Protein 2VPT (pdb70)

Sequence (198 aa):
KTIIKIPVGDSCTEGGGGEGSYRTELYRRLLTQAGLSIDFVGSSQRRSGPSSSLPDKDHEGHSGWTIPQIASNINNWLNTHNPDVVFLWIGGNDLLLNGNLLNATGLSNLIDQIFTVKPNVTLFVADYYPWPEAIKQYNAVIPGIVQQKANAGKKVYFVKLSEIQFDRNTDISWDGLHLSEIGYKKIANIWYKYTIDILRRALAG

Secondary structure (DSSP, 8-state):
-EEE--EESHHHH------TTHHHHHHHHHHTT-EEE---SEE---TT-S--EEEE-TT--HHHHHHHHHHHHHHH--SEEEEE--HHHHHHH----HHHHHHHHHHHHHH-TT-EEEEE---S-SGGGHHHHTTHHHHHHHHHHTT--EEEE-GGGS---HHHHB-TTSSSB-HHHHHHHHHHHHHHHHHHHHHHH-

InterPro domains:
  IPR002105 Dockerin type I repeat [PF00404] (166-222)
  IPR002105 Dockerin type I repeat [PS00448] (168-187)
  IPR002105 Dockerin type I repeat [PS00448] (202-221)
  IPR013830 SGNH hydrolase-type esterase domain [PF13472] (21-127)
  IPR016134 Dockerin domain [PS51766] (162-224)
  IPR018247 EF-Hand 1, calcium-binding site [PS00018] (202-214)
  IPR036439 Dockerin domain superfamily [G3DSA:1.10.1330.10] (163-224)
  IPR036439 Dockerin domain superfamily [SSF63446] (163-223)
  IPR036514 SGNH hydrolase superfamily [G3DSA:3.40.50.1110] (5-153)
  IPR051532 Diverse Ester Hydrolysis Enzymes [PTHR30383] (10-143)

Foldseek 3Di:
DEFEEEAEACQQLDQAFQAHLNLQLVVVLVVVVHHYAYAADDATGDPSRPHRHYHYHHLDALVVCLVCVLVRCVVRVGQEYEYEHHPCCCVVVVDLPLVSVLVSVVSVCVSPVRHAYEYEQDACPPVVSVVSSVSPVVSQVVVVVVPGNYFYQYLNVQPDDQVQFGHPVSGHGHPVVSNSSSVSCCVGCVVVSVVVRD

B-factor: mean 18.39, std 9.68, range [2.0, 66.75]

Structure (mmCIF, N/CA/C/O backbone):
data_2VPT
#
_entry.id   2VPT
#
_cell.length_a   77.977
_cell.length_b   77.977
_cell.length_c   66.800
_cell.angle_alpha   90.00
_cell.angle_beta   90.00
_cell.angle_gamma   120.00
#
_symmetry.space_group_name_H-M   'P 31 2 1'
#
loop_
_entity.id
_entity.type
_entity.pdbx_description
1 polymer 'LIPOLYTIC ENZYME'
2 non-polymer 'CALCIUM ION'
3 water water
#
loop_
_atom_site.group_PDB
_atom_site.id
_atom_site.type_symbol
_atom_site.label_atom_id
_atom_site.label_alt_id
_atom_site.label_comp_id
_atom_site.label_asym_id
_atom_site.label_entity_id
_atom_site.label_seq_id
_atom_site.pdbx_PDB_ins_code
_atom_site.Cartn_x
_atom_site.Cartn_y
_atom_site.Cartn_z
_atom_site.occupancy
_atom_site.B_iso_or_equiv
_atom_site.auth_seq_id
_atom_site.auth_comp_id
_atom_site.auth_asym_id
_atom_site.auth_atom_id
_atom_site.pdbx_PDB_model_num
ATOM 1 N N . LYS A 1 4 ? 25.175 -53.855 -11.544 1.00 27.77 34 LYS A N 1
ATOM 2 C CA . LYS A 1 4 ? 26.185 -53.416 -10.547 1.00 27.17 34 LYS A CA 1
ATOM 3 C C . LYS A 1 4 ? 25.519 -52.467 -9.554 1.00 24.92 34 LYS A C 1
ATOM 4 O O . LYS A 1 4 ? 24.794 -51.555 -9.967 1.00 24.78 34 LYS A O 1
ATOM 10 N N . THR A 1 5 ? 25.749 -52.699 -8.261 1.00 22.51 35 THR A N 1
ATOM 11 C CA . THR A 1 5 ? 25.375 -51.716 -7.232 1.00 20.46 35 THR A CA 1
ATOM 12 C C . THR A 1 5 ? 26.264 -50.492 -7.383 1.00 18.83 35 THR A C 1
ATOM 13 O O . THR A 1 5 ? 27.485 -50.619 -7.463 1.00 20.28 35 THR A O 1
ATOM 17 N N . ILE A 1 6 ? 25.621 -49.325 -7.438 1.00 16.43 36 ILE A N 1
ATOM 18 C CA A ILE A 1 6 ? 26.295 -48.028 -7.559 0.50 15.66 36 ILE A CA 1
ATOM 19 C CA B ILE A 1 6 ? 26.338 -48.054 -7.543 0.50 15.73 36 ILE A CA 1
ATOM 20 C C . ILE A 1 6 ? 26.344 -47.357 -6.182 1.00 14.47 36 ILE A C 1
ATOM 21 O O . ILE A 1 6 ? 25.297 -47.120 -5.584 1.00 14.69 36 ILE A O 1
ATOM 30 N N . LYS A 1 7 ? 27.544 -47.067 -5.691 1.00 13.56 37 LYS A N 1
ATOM 31 C CA . LYS A 1 7 ? 27.722 -46.320 -4.439 1.00 13.26 37 LYS A CA 1
ATOM 32 C C . LYS A 1 7 ? 27.726 -44.832 -4.757 1.00 12.54 37 LYS A C 1
ATOM 33 O O . LYS A 1 7 ? 28.555 -44.354 -5.543 1.00 12.86 37 LYS A O 1
ATOM 39 N N . ILE A 1 8 ? 26.785 -44.110 -4.164 1.00 11.15 38 ILE A N 1
ATOM 40 C CA . ILE A 1 8 ? 26.613 -42.689 -4.381 1.00 11.17 38 ILE A CA 1
ATOM 41 C C . ILE A 1 8 ? 26.779 -41.972 -3.051 1.00 10.79 38 ILE A C 1
ATOM 42 O O . ILE A 1 8 ? 26.119 -42.325 -2.081 1.00 10.63 38 ILE A O 1
ATOM 55 N N . PRO A 1 10 ? 26.130 -38.568 -1.255 1.00 8.85 40 PRO A N 1
ATOM 56 C CA . PRO A 1 10 ? 25.577 -37.209 -1.239 1.00 8.78 40 PRO A CA 1
ATOM 57 C C . PRO A 1 10 ? 26.386 -36.314 -0.309 1.00 9.00 40 PRO A C 1
ATOM 58 O O . PRO A 1 10 ? 26.455 -36.582 0.882 1.00 10.06 40 PRO A O 1
ATOM 62 N N . VAL A 1 11 ? 27.001 -35.275 -0.861 1.00 8.77 41 VAL A N 1
ATOM 63 C CA . VAL A 1 11 ? 27.867 -34.366 -0.110 1.00 8.64 41 VAL A CA 1
ATOM 64 C C . VAL A 1 11 ? 27.234 -32.977 -0.159 1.00 8.44 41 VAL A C 1
ATOM 65 O O . VAL A 1 11 ? 26.940 -32.461 -1.232 1.00 9.08 41 VAL A O 1
ATOM 69 N N . GLY A 1 12 ? 27.021 -32.349 0.991 1.00 8.19 42 GLY A N 1
ATOM 70 C CA . GLY A 1 12 ? 26.473 -31.016 0.970 1.00 8.25 42 GLY A CA 1
ATOM 71 C C . GLY A 1 12 ? 26.279 -30.428 2.338 1.00 8.10 42 GLY A C 1
ATOM 72 O O . GLY A 1 12 ? 26.948 -30.824 3.317 1.00 8.32 42 GLY A O 1
ATOM 73 N N . ASP A 1 13 ? 25.350 -29.475 2.386 1.00 8.27 43 ASP A N 1
ATOM 74 C CA . ASP A 1 13 ? 25.057 -28.684 3.573 1.00 8.86 43 ASP A CA 1
ATOM 75 C C . ASP A 1 13 ? 23.689 -29.071 4.138 1.00 8.85 43 ASP A C 1
ATOM 76 O O . ASP A 1 13 ? 23.303 -30.238 4.041 1.00 9.38 43 ASP A O 1
ATOM 81 N N . SER A 1 14 ? 22.947 -28.149 4.732 1.00 10.33 44 SER A N 1
ATOM 82 C CA . SER A 1 14 ? 21.671 -28.531 5.323 1.00 10.76 44 SER A CA 1
ATOM 83 C C . SER A 1 14 ? 20.659 -28.986 4.284 1.00 10.20 44 SER A C 1
ATOM 84 O O . SER A 1 14 ? 19.685 -29.636 4.645 1.00 9.85 44 SER A O 1
ATOM 87 N N . CYS A 1 15 ? 20.863 -28.624 3.016 1.00 9.67 45 CYS A N 1
ATOM 88 C CA . CYS A 1 15 ? 19.964 -29.066 1.958 1.00 10.59 45 CYS A CA 1
ATOM 89 C C . CYS A 1 15 ? 20.145 -30.532 1.615 1.00 9.74 45 CYS A C 1
ATOM 90 O O . CYS A 1 15 ? 19.246 -31.138 1.035 1.00 11.28 45 CYS A O 1
ATOM 93 N N . THR A 1 16 ? 21.307 -31.093 1.941 1.00 8.62 46 THR A N 1
ATOM 94 C CA . THR A 1 16 ? 21.584 -32.525 1.787 1.00 8.44 46 THR A CA 1
ATOM 95 C C . THR A 1 16 ? 21.312 -33.300 3.073 1.00 8.19 46 THR A C 1
ATOM 96 O O . THR A 1 16 ? 20.793 -34.426 3.031 1.00 8.33 46 THR A O 1
ATOM 100 N N . GLU A 1 17 ? 21.643 -32.715 4.223 1.00 7.96 47 GLU A N 1
ATOM 101 C CA . GLU A 1 17 ? 21.292 -33.341 5.492 1.00 8.82 47 GLU A CA 1
ATOM 102 C C . GLU A 1 17 ? 19.778 -33.388 5.659 1.00 9.21 47 GLU A C 1
ATOM 103 O O . GLU A 1 17 ? 19.244 -34.371 6.187 1.00 9.36 47 GLU A O 1
ATOM 109 N N . GLY A 1 18 ? 19.098 -32.344 5.190 1.00 9.28 48 GLY A N 1
ATOM 110 C CA . GLY A 1 18 ? 17.639 -32.341 5.104 1.00 10.17 48 GLY A CA 1
ATOM 111 C C . GLY A 1 18 ? 16.881 -31.521 6.122 1.00 10.91 48 GLY A C 1
ATOM 112 O O . GLY A 1 18 ? 15.792 -31.897 6.557 1.00 11.05 48 GLY A O 1
ATOM 121 N N . GLY A 1 20 ? 14.374 -28.627 7.330 1.00 12.95 50 GLY A N 1
ATOM 122 C CA . GLY A 1 20 ? 13.072 -28.311 6.750 1.00 13.59 50 GLY A CA 1
ATOM 123 C C . GLY A 1 20 ? 12.132 -29.476 6.943 1.00 13.93 50 GLY A C 1
ATOM 124 O O . GLY A 1 20 ? 12.104 -30.112 8.009 1.00 14.84 50 GLY A O 1
ATOM 125 N N . GLY A 1 21 ? 11.346 -29.753 5.914 1.00 13.72 51 GLY A N 1
ATOM 126 C CA . GLY A 1 21 ? 10.405 -30.870 5.958 1.00 13.57 51 GLY A CA 1
ATOM 127 C C . GLY A 1 21 ? 11.037 -32.167 5.503 1.00 13.23 51 GLY A C 1
ATOM 128 O O . GLY A 1 21 ? 12.044 -32.164 4.806 1.00 13.60 51 GLY A O 1
ATOM 129 N N . GLY A 1 22 ? 10.440 -33.282 5.911 1.00 13.30 52 GLY A N 1
ATOM 130 C CA . GLY A 1 22 ? 10.861 -34.595 5.468 1.00 12.72 52 GLY A CA 1
ATOM 131 C C . GLY A 1 22 ? 11.714 -35.429 6.409 1.00 12.73 52 GLY A C 1
ATOM 132 O O . GLY A 1 22 ? 12.322 -36.384 5.976 1.00 12.66 52 GLY A O 1
ATOM 133 N N . GLU A 1 23 ? 11.777 -35.055 7.683 1.00 14.02 53 GLU A N 1
ATOM 134 C CA . GLU A 1 23 ? 12.454 -35.869 8.707 1.00 14.43 53 GLU A CA 1
ATOM 135 C C . GLU A 1 23 ? 13.904 -36.162 8.367 1.00 13.33 53 GLU A C 1
ATOM 136 O O . GLU A 1 23 ? 14.393 -37.274 8.546 1.00 12.67 53 GLU A O 1
ATOM 150 N N . GLY A 1 25 ? 15.466 -36.380 5.596 1.00 10.59 55 GLY A N 1
ATOM 151 C CA . GLY A 1 25 ? 15.701 -37.210 4.421 1.00 9.82 55 GLY A CA 1
ATOM 152 C C . GLY A 1 25 ? 16.080 -36.431 3.172 1.00 9.68 55 GLY A C 1
ATOM 153 O O . GLY A 1 25 ? 16.553 -37.042 2.202 1.00 9.90 55 GLY A O 1
ATOM 154 N N . SER A 1 26 ? 15.908 -35.104 3.175 1.00 9.15 56 SER A N 1
ATOM 155 C CA . SER A 1 26 ? 16.305 -34.301 2.041 1.00 9.41 56 SER A CA 1
ATOM 156 C C . SER A 1 26 ? 15.673 -34.843 0.758 1.00 8.95 56 SER A C 1
ATOM 157 O O . SER A 1 26 ? 14.531 -35.331 0.779 1.00 9.96 56 SER A O 1
ATOM 160 N N . TYR A 1 27 ? 16.385 -34.720 -0.352 1.00 9.05 57 TYR A N 1
ATOM 161 C CA . TYR A 1 27 ? 15.953 -35.288 -1.613 1.00 8.97 57 TYR A CA 1
ATOM 162 C C . TYR A 1 27 ? 16.225 -36.787 -1.677 1.00 9.01 57 TYR A C 1
ATOM 163 O O . TYR A 1 27 ? 15.855 -37.440 -2.649 1.00 9.46 57 TYR A O 1
ATOM 172 N N . ARG A 1 28 ? 16.937 -37.313 -0.683 1.00 9.04 58 ARG A N 1
ATOM 173 C CA . ARG A 1 28 ? 17.383 -38.710 -0.712 1.00 8.98 58 ARG A CA 1
ATOM 174 C C . ARG A 1 28 ? 16.208 -39.685 -0.641 1.00 9.20 58 ARG A C 1
ATOM 175 O O . ARG A 1 28 ? 16.224 -40.723 -1.299 1.00 9.51 58 ARG A O 1
ATOM 183 N N . THR A 1 29 ? 15.179 -39.337 0.117 1.00 9.71 59 THR A N 1
ATOM 184 C CA . THR A 1 29 ? 14.002 -40.234 0.270 1.00 9.50 59 THR A CA 1
ATOM 185 C C . THR A 1 29 ? 13.366 -40.509 -1.091 1.00 10.40 59 THR A C 1
ATOM 186 O O . THR A 1 29 ? 13.225 -41.655 -1.520 1.00 11.09 59 THR A O 1
ATOM 190 N N . GLU A 1 30 ? 12.994 -39.450 -1.793 1.00 10.54 60 GLU A N 1
ATOM 191 C CA . GLU A 1 30 ? 12.319 -39.621 -3.085 1.00 11.23 60 GLU A CA 1
ATOM 192 C C . GLU A 1 30 ? 13.285 -40.101 -4.163 1.00 10.92 60 GLU A C 1
ATOM 193 O O . GLU A 1 30 ? 12.925 -40.908 -5.017 1.00 11.49 60 GLU A O 1
ATOM 199 N N . LEU A 1 31 ? 14.526 -39.619 -4.157 1.00 10.61 61 LEU A N 1
ATOM 200 C CA . LEU A 1 31 ? 15.435 -40.032 -5.208 1.00 10.66 61 LEU A CA 1
ATOM 201 C C . LEU A 1 31 ? 15.766 -41.517 -5.093 1.00 10.96 61 LEU A C 1
ATOM 202 O O . LEU A 1 31 ? 15.872 -42.207 -6.110 1.00 11.05 61 LEU A O 1
ATOM 207 N N . TYR A 1 32 ? 15.910 -42.028 -3.868 1.00 10.72 62 TYR A N 1
ATOM 208 C CA . TYR A 1 32 ? 16.155 -43.456 -3.685 1.00 11.53 62 TYR A CA 1
ATOM 209 C C . TYR A 1 32 ? 15.014 -44.272 -4.290 1.00 11.55 62 TYR A C 1
ATOM 210 O O . TYR A 1 32 ? 15.270 -45.298 -4.938 1.00 12.68 62 TYR A O 1
ATOM 219 N N . ARG A 1 33 ? 13.790 -43.809 -4.089 1.00 12.13 63 ARG A N 1
ATOM 220 C CA A ARG A 1 33 ? 12.612 -44.453 -4.693 0.50 12.61 63 ARG A CA 1
ATOM 221 C CA B ARG A 1 33 ? 12.617 -44.460 -4.683 0.50 12.53 63 ARG A CA 1
ATOM 222 C C . ARG A 1 33 ? 12.707 -44.448 -6.206 1.00 12.73 63 ARG A C 1
ATOM 223 O O . ARG A 1 33 ? 12.543 -45.487 -6.849 1.00 13.37 63 ARG A O 1
ATOM 238 N N . LEU A 1 34 ? 12.968 -43.274 -6.785 1.00 12.13 64 LEU A N 1
ATOM 239 C CA . LEU A 1 34 ? 12.952 -43.160 -8.242 1.00 12.07 64 LEU A CA 1
ATOM 240 C C . LEU A 1 34 ? 14.023 -44.012 -8.878 1.00 12.51 64 LEU A C 1
ATOM 241 O O . LEU A 1 34 ? 13.778 -44.661 -9.893 1.00 13.67 64 LEU A O 1
ATOM 246 N N . LEU A 1 35 ? 15.216 -44.018 -8.305 1.00 12.70 65 LEU A N 1
ATOM 247 C CA . LEU A 1 35 ? 16.322 -44.776 -8.858 1.00 12.49 65 LEU A CA 1
ATOM 248 C C . LEU A 1 35 ? 16.087 -46.274 -8.733 1.00 12.82 65 LEU A C 1
ATOM 249 O O . LEU A 1 35 ? 16.396 -47.033 -9.655 1.00 13.93 65 LEU A O 1
ATOM 254 N N . THR A 1 36 ? 15.534 -46.691 -7.602 1.00 12.71 66 THR A N 1
ATOM 255 C CA . THR A 1 36 ? 15.182 -48.093 -7.403 1.00 12.97 66 THR A CA 1
ATOM 256 C C . THR A 1 36 ? 14.080 -48.515 -8.375 1.00 13.48 66 THR A C 1
ATOM 257 O O . THR A 1 36 ? 14.189 -49.562 -9.011 1.00 14.83 66 THR A O 1
ATOM 261 N N . GLN A 1 37 ? 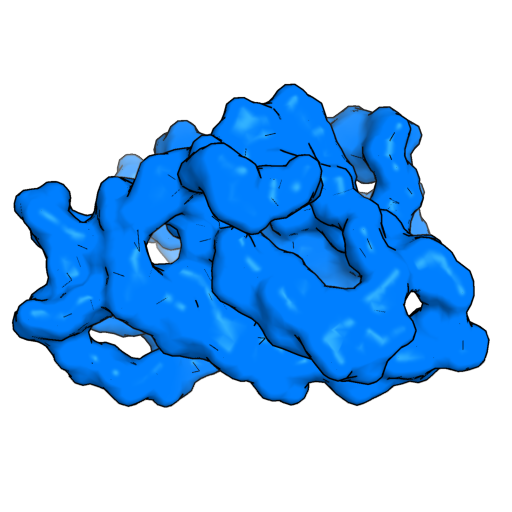13.047 -47.700 -8.523 1.00 13.59 67 GLN A N 1
ATOM 262 C CA . GLN A 1 37 ? 11.984 -47.982 -9.502 1.00 14.87 67 GLN A CA 1
ATOM 263 C C . GLN A 1 37 ? 12.513 -48.102 -10.928 1.00 15.57 67 GLN A C 1
ATOM 264 O O . GLN A 1 37 ? 11.968 -48.868 -11.745 1.00 17.07 67 GLN A O 1
ATOM 270 N N . ALA A 1 38 ? 13.575 -47.358 -11.238 1.00 15.79 68 ALA A N 1
ATOM 271 C CA . ALA A 1 38 ? 14.206 -47.411 -12.549 1.00 16.20 68 ALA A CA 1
ATOM 272 C C . ALA A 1 38 ? 15.021 -48.683 -12.763 1.00 16.82 68 ALA A C 1
ATOM 273 O O . ALA A 1 38 ? 15.559 -48.891 -13.844 1.00 18.20 68 ALA A O 1
ATOM 275 N N . GLY A 1 39 ? 15.133 -49.526 -11.739 1.00 16.73 69 GLY A N 1
ATOM 276 C CA . GLY A 1 39 ? 15.857 -50.781 -11.822 1.00 17.46 69 GLY A CA 1
ATOM 277 C C . GLY A 1 39 ? 17.305 -50.760 -11.399 1.00 17.21 69 GLY A C 1
ATOM 278 O O . GLY A 1 39 ? 18.056 -51.713 -11.626 1.00 18.47 69 GLY A O 1
ATOM 279 N N . LEU A 1 40 ? 17.716 -49.674 -10.749 1.00 16.79 70 LEU A N 1
ATOM 280 C CA . LEU A 1 40 ? 19.072 -49.543 -10.288 1.00 16.72 70 LEU A CA 1
ATOM 281 C C . LEU A 1 40 ? 19.199 -50.038 -8.859 1.00 15.76 70 LEU A C 1
ATOM 282 O O . LEU A 1 40 ? 18.260 -49.927 -8.073 1.00 16.84 70 LEU A O 1
ATOM 287 N N . SER A 1 41 ? 20.362 -50.593 -8.561 1.00 15.82 71 SER A N 1
ATOM 288 C CA . SER A 1 41 ? 20.762 -50.968 -7.210 1.00 15.80 71 SER A CA 1
ATOM 289 C C . SER A 1 41 ? 21.666 -49.877 -6.643 1.00 15.29 71 SER A C 1
ATOM 290 O O . SER A 1 41 ? 22.806 -49.742 -7.054 1.00 15.46 71 SER A O 1
ATOM 293 N N . ILE A 1 42 ? 21.127 -49.097 -5.709 1.00 14.75 72 ILE A N 1
ATOM 294 C CA . ILE A 1 42 ? 21.799 -47.910 -5.168 1.00 13.69 72 ILE A CA 1
ATOM 295 C C . ILE A 1 42 ? 22.195 -48.138 -3.719 1.00 13.66 72 ILE A C 1
ATOM 296 O O . ILE A 1 42 ? 21.383 -48.602 -2.911 1.00 14.15 72 ILE A O 1
ATOM 301 N N . ASP A 1 43 ? 23.436 -47.804 -3.404 1.00 12.95 73 ASP A N 1
ATOM 302 C CA . ASP A 1 43 ? 23.927 -47.738 -2.036 1.00 12.46 73 ASP A CA 1
ATOM 303 C C . ASP A 1 43 ? 24.362 -46.289 -1.787 1.00 12.16 73 ASP A C 1
ATOM 304 O O . ASP A 1 43 ? 25.387 -45.838 -2.291 1.00 12.35 73 ASP A O 1
ATOM 309 N N . PHE A 1 44 ? 23.553 -45.542 -1.042 1.00 11.38 74 PHE A N 1
ATOM 310 C CA . PHE A 1 44 ? 23.988 -44.238 -0.567 1.00 10.98 74 PHE A CA 1
ATOM 311 C C . PHE A 1 44 ? 25.050 -44.475 0.486 1.00 11.07 74 PHE A C 1
ATOM 312 O O . PHE A 1 44 ? 24.867 -45.296 1.385 1.00 11.37 74 PHE A O 1
ATOM 320 N N . VAL A 1 45 ? 26.172 -43.773 0.386 1.00 10.87 75 VAL A N 1
ATOM 321 C CA . VAL A 1 45 ? 27.253 -43.921 1.328 1.00 11.59 75 VAL A CA 1
ATOM 322 C C . VAL A 1 45 ? 27.649 -42.605 1.990 1.00 10.94 75 VAL A C 1
ATOM 323 O O . VAL A 1 45 ? 27.488 -41.523 1.427 1.00 11.26 75 VAL A O 1
ATOM 327 N N . GLY A 1 46 ? 28.202 -42.725 3.184 1.00 11.21 76 GLY A N 1
ATOM 328 C CA . GLY A 1 46 ? 28.591 -41.578 3.997 1.00 11.28 76 GLY A CA 1
ATOM 329 C C . GLY A 1 46 ? 28.453 -41.923 5.465 1.00 11.72 76 GLY A C 1
ATOM 330 O O . GLY A 1 46 ? 27.787 -42.906 5.809 1.00 12.71 76 GLY A O 1
ATOM 331 N N A SER A 1 47 ? 29.094 -41.169 6.347 0.50 12.00 77 SER A N 1
ATOM 332 N N B SER A 1 47 ? 29.073 -41.113 6.318 0.50 12.42 77 SER A N 1
ATOM 333 C CA A SER A 1 47 ? 29.045 -41.531 7.760 0.50 11.63 77 SER A CA 1
ATOM 334 C CA B SER A 1 47 ? 29.143 -41.399 7.748 0.50 12.39 77 SER A CA 1
ATOM 335 C C A SER A 1 47 ? 27.833 -40.963 8.492 0.50 10.61 77 SER A C 1
ATOM 336 C C B SER A 1 47 ? 27.995 -40.806 8.561 0.50 11.09 77 SER A C 1
ATOM 337 O O A SER A 1 47 ? 27.422 -41.519 9.519 0.50 10.88 77 SER A O 1
ATOM 338 O O B SER A 1 47 ? 27.859 -41.129 9.743 0.50 11.42 77 SER A O 1
ATOM 343 N N . GLN A 1 48 ? 27.224 -39.893 7.968 1.00 9.25 78 GLN A N 1
ATOM 344 C CA . GLN A 1 48 ? 26.002 -39.360 8.588 1.00 9.40 78 GLN A CA 1
ATOM 345 C C . GLN A 1 48 ? 24.882 -40.357 8.358 1.00 9.18 78 GLN A C 1
ATOM 346 O O . GLN A 1 48 ? 24.945 -41.148 7.421 1.00 9.64 78 GLN A O 1
ATOM 352 N N . ARG A 1 49 ? 23.863 -40.344 9.209 1.00 9.27 79 ARG A N 1
ATOM 353 C CA A ARG A 1 49 ? 22.689 -41.189 8.970 0.50 10.77 79 ARG A CA 1
ATOM 354 C CA B ARG A 1 49 ? 22.696 -41.199 8.994 0.50 9.36 79 ARG A CA 1
ATOM 355 C C . ARG A 1 49 ? 21.453 -40.491 9.505 1.00 9.30 79 ARG A C 1
ATOM 356 O O . ARG A 1 49 ? 21.345 -40.194 10.695 1.00 8.90 79 ARG A O 1
ATOM 371 N N . SER A 1 50 ? 20.526 -40.205 8.594 1.00 9.07 80 SER A N 1
ATOM 372 C CA . SER A 1 50 ? 19.288 -39.542 8.949 1.00 9.27 80 SER A CA 1
ATOM 373 C C . SER A 1 50 ? 18.251 -39.744 7.868 1.00 8.74 80 SER A C 1
ATOM 374 O O . SER A 1 50 ? 18.590 -39.919 6.698 1.00 9.94 80 SER A O 1
ATOM 377 N N . GLY A 1 51 ? 16.987 -39.673 8.259 1.00 9.11 81 GLY A N 1
ATOM 378 C CA . GLY A 1 51 ? 15.914 -39.803 7.316 1.00 8.93 81 GLY A CA 1
ATOM 379 C C . GLY A 1 51 ? 14.665 -40.339 7.968 1.00 9.35 81 GLY A C 1
ATOM 380 O O . GLY A 1 51 ? 14.708 -40.816 9.098 1.00 10.00 81 GLY A O 1
ATOM 381 N N . PRO A 1 52 ? 13.551 -40.324 7.232 1.00 9.64 82 PRO A N 1
ATOM 382 C CA . PRO A 1 52 ? 12.321 -40.929 7.726 1.00 10.86 82 PRO A CA 1
ATOM 383 C C . PRO A 1 52 ? 12.437 -42.439 7.706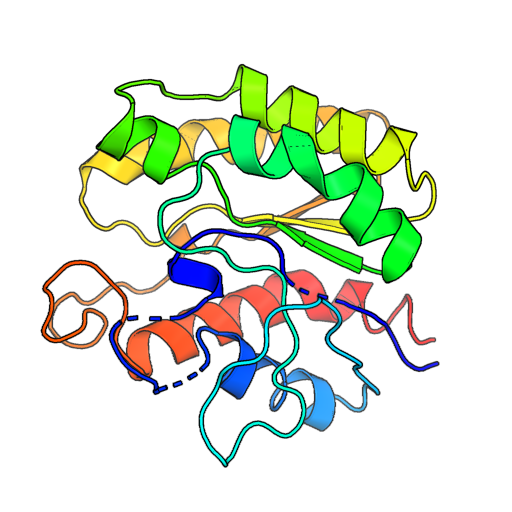 1.00 11.91 82 PRO A C 1
ATOM 384 O O . PRO A 1 52 ? 13.289 -42.993 7.028 1.00 11.60 82 PRO A O 1
ATOM 388 N N A SER A 1 53 ? 11.542 -43.103 8.437 0.50 12.82 83 SER A N 1
ATOM 389 N N B SER A 1 53 ? 11.562 -43.131 8.433 0.50 13.14 83 SER A N 1
ATOM 390 C CA A SER A 1 53 ? 11.509 -44.562 8.462 0.50 13.95 83 SER A CA 1
ATOM 391 C CA B SER A 1 53 ? 11.615 -44.593 8.443 0.50 14.49 83 SER A CA 1
ATOM 392 C C A SER A 1 53 ? 11.394 -45.182 7.066 0.50 13.60 83 SER A C 1
ATOM 393 C C B SER A 1 53 ? 11.432 -45.189 7.039 0.50 13.90 83 SER A C 1
ATOM 394 O O A SER A 1 53 ? 11.910 -46.270 6.820 0.50 14.07 83 SER A O 1
ATOM 395 O O B SER A 1 53 ? 11.938 -46.278 6.760 0.50 14.33 83 SER A O 1
ATOM 400 N N . SER A 1 54 ? 10.740 -44.463 6.157 1.00 13.25 84 SER A N 1
ATOM 401 C CA . SER A 1 54 ? 10.477 -44.957 4.807 1.00 13.23 84 SER A CA 1
ATOM 402 C C . SER A 1 54 ? 11.703 -45.070 3.908 1.00 12.54 84 SER A C 1
ATOM 403 O O . SER A 1 54 ? 11.678 -45.800 2.921 1.00 13.76 84 SER A O 1
ATOM 406 N N . LEU A 1 55 ? 12.773 -44.332 4.232 1.00 12.08 85 LEU A N 1
ATOM 407 C CA . LEU A 1 55 ? 13.973 -44.361 3.417 1.00 11.08 85 LEU A CA 1
ATOM 408 C C . LEU A 1 55 ? 14.846 -45.530 3.854 1.00 11.53 85 LEU A C 1
ATOM 409 O O . LEU A 1 55 ? 15.330 -45.531 4.983 1.00 11.70 85 LEU A O 1
ATOM 414 N N . PRO A 1 56 ? 15.040 -46.543 2.998 1.00 11.78 86 PRO A N 1
ATOM 415 C CA . PRO A 1 56 ? 15.816 -47.696 3.463 1.00 12.05 86 PRO A CA 1
ATOM 416 C C . PRO A 1 56 ? 17.294 -47.424 3.727 1.00 12.31 86 PRO A C 1
ATOM 417 O O . PRO A 1 56 ? 17.894 -48.043 4.590 1.00 13.74 86 PRO A O 1
ATOM 421 N N . ASP A 1 57 ? 17.857 -46.491 2.976 1.00 11.45 87 ASP A N 1
ATOM 422 C CA . ASP A 1 57 ? 19.283 -46.215 3.024 1.00 11.05 87 ASP A CA 1
ATOM 423 C C . ASP A 1 57 ? 19.486 -44.743 3.375 1.00 10.47 87 ASP A C 1
ATOM 424 O O . ASP A 1 57 ? 19.315 -43.846 2.535 1.00 11.00 87 ASP A O 1
ATOM 429 N N . LYS A 1 58 ? 19.826 -44.519 4.642 1.00 10.07 88 LYS A N 1
ATOM 430 C CA . LYS A 1 58 ? 19.833 -43.186 5.235 1.00 10.60 88 LYS A CA 1
ATOM 431 C C . LYS A 1 58 ? 21.245 -42.590 5.339 1.00 9.75 88 LYS A C 1
ATOM 432 O O . LYS A 1 58 ? 21.432 -41.522 5.945 1.00 9.87 88 LYS A O 1
ATOM 438 N N . ASP A 1 59 ? 22.233 -43.246 4.734 1.00 9.51 89 ASP A N 1
ATOM 439 C CA . ASP A 1 59 ? 23.615 -42.777 4.816 1.00 9.51 89 ASP A CA 1
ATOM 440 C C . ASP A 1 59 ? 23.867 -41.584 3.908 1.00 9.25 89 ASP A C 1
ATOM 441 O O . ASP A 1 59 ? 23.341 -41.515 2.801 1.00 9.87 89 ASP A O 1
ATOM 446 N N . HIS A 1 60 ? 24.688 -40.647 4.370 1.00 8.74 90 HIS A N 1
ATOM 447 C CA . HIS A 1 60 ? 25.010 -39.471 3.549 1.00 8.66 90 HIS A CA 1
ATOM 448 C C . HIS A 1 60 ? 26.192 -38.699 4.133 1.00 8.39 90 HIS A C 1
ATOM 449 O O . HIS A 1 60 ? 26.698 -39.035 5.204 1.00 8.40 90 HIS A O 1
ATOM 456 N N . GLU A 1 61 ? 26.622 -37.655 3.414 1.00 8.80 91 GLU A N 1
ATOM 457 C CA . GLU A 1 61 ? 27.632 -36.696 3.917 1.00 8.57 91 GLU A CA 1
ATOM 458 C C . GLU A 1 61 ? 27.126 -35.260 3.763 1.00 8.41 91 GLU A C 1
ATOM 459 O O . GLU A 1 61 ? 27.840 -34.364 3.276 1.00 8.46 91 GLU A O 1
ATOM 465 N N . GLY A 1 62 ? 25.889 -35.045 4.194 1.00 7.81 92 GLY A N 1
ATOM 466 C CA . GLY A 1 62 ? 25.308 -33.722 4.323 1.00 8.17 92 GLY A CA 1
ATOM 467 C C . GLY A 1 62 ? 25.569 -33.189 5.713 1.00 8.64 92 GLY A C 1
ATOM 468 O O . GLY A 1 62 ? 25.321 -33.878 6.704 1.00 9.43 92 GLY A O 1
ATOM 469 N N . HIS A 1 63 ? 26.076 -31.958 5.780 1.00 9.01 93 HIS A N 1
ATOM 470 C CA . HIS A 1 63 ? 26.446 -31.315 7.035 1.00 9.71 93 HIS A CA 1
ATOM 471 C C . HIS A 1 63 ? 25.845 -29.923 7.127 1.00 9.91 93 HIS A C 1
ATOM 472 O O . HIS A 1 63 ? 26.338 -28.982 6.502 1.00 9.96 93 HIS A O 1
ATOM 479 N N . SER A 1 64 ? 24.752 -29.797 7.873 1.00 11.38 94 SER A N 1
ATOM 480 C CA . SER A 1 64 ? 24.108 -28.520 8.084 1.00 11.99 94 SER A CA 1
ATOM 481 C C . SER A 1 64 ? 25.119 -27.507 8.601 1.00 12.05 94 SER A C 1
ATOM 482 O O . SER A 1 64 ? 25.889 -27.799 9.505 1.00 12.97 94 SER A O 1
ATOM 485 N N . GLY A 1 65 ? 25.100 -26.326 8.005 1.00 12.31 95 GLY A N 1
ATOM 486 C CA . GLY A 1 65 ? 25.962 -25.233 8.433 1.00 12.48 95 GLY A CA 1
ATOM 487 C C . GLY A 1 65 ? 27.273 -25.139 7.695 1.00 12.85 95 GLY A C 1
ATOM 488 O O . GLY A 1 65 ? 27.980 -24.147 7.852 1.00 15.17 95 GLY A O 1
ATOM 489 N N . TRP A 1 66 ? 27.616 -26.119 6.863 1.00 11.38 96 TRP A N 1
ATOM 490 C CA . TRP A 1 66 ? 28.969 -26.184 6.322 1.00 10.73 96 TRP A CA 1
ATOM 491 C C . TRP A 1 66 ? 29.155 -25.427 5.023 1.00 10.54 96 TRP A C 1
ATOM 492 O O . TRP A 1 66 ? 28.250 -25.321 4.198 1.00 10.74 96 TRP A O 1
ATOM 503 N N . THR A 1 67 ? 30.383 -24.936 4.864 1.00 10.88 97 THR A N 1
ATOM 504 C CA . THR A 1 67 ? 30.827 -24.204 3.693 1.00 10.65 97 THR A CA 1
ATOM 505 C C . THR A 1 67 ? 31.766 -25.066 2.858 1.00 10.84 97 THR A C 1
ATOM 506 O O . THR A 1 67 ? 32.223 -26.130 3.296 1.00 10.69 97 THR A O 1
ATOM 510 N N . ILE A 1 68 ? 32.069 -24.587 1.655 1.00 10.75 98 ILE A N 1
ATOM 511 C CA . ILE A 1 68 ? 33.014 -25.241 0.774 1.00 10.93 98 ILE A CA 1
ATOM 512 C C . ILE A 1 68 ? 34.349 -25.612 1.442 1.00 11.69 98 ILE A C 1
ATOM 513 O O . ILE A 1 68 ? 34.775 -26.756 1.341 1.00 11.92 98 ILE A O 1
ATOM 518 N N . PRO A 1 69 ? 35.028 -24.654 2.103 1.00 12.86 99 PRO A N 1
ATOM 519 C CA . PRO A 1 69 ? 36.312 -25.036 2.697 1.00 12.90 99 PRO A CA 1
ATOM 520 C C . PRO A 1 69 ? 36.208 -26.072 3.817 1.00 12.70 99 PRO A C 1
ATOM 521 O O . PRO A 1 69 ? 37.131 -26.870 4.015 1.00 13.09 99 PRO A O 1
ATOM 525 N N . GLN A 1 70 ? 35.081 -26.100 4.520 1.00 12.56 100 GLN A N 1
ATOM 526 C CA . GLN A 1 70 ? 34.892 -27.115 5.545 1.00 12.83 100 GLN A CA 1
ATOM 527 C C . GLN A 1 70 ? 34.722 -28.505 4.925 1.00 12.30 100 GLN A C 1
ATOM 528 O O . GLN A 1 70 ? 35.279 -29.478 5.404 1.00 12.28 100 GLN A O 1
ATOM 534 N N . ILE A 1 71 ? 33.946 -28.582 3.852 1.00 11.78 101 ILE A N 1
ATOM 535 C CA . ILE A 1 71 ? 33.864 -29.804 3.074 1.00 11.29 101 ILE A CA 1
ATOM 536 C C . ILE A 1 71 ? 35.258 -30.196 2.565 1.00 11.84 101 ILE A C 1
ATOM 537 O O . ILE A 1 71 ? 35.679 -31.340 2.723 1.00 11.94 101 ILE A O 1
ATOM 542 N N . ALA A 1 72 ? 35.982 -29.244 1.971 1.00 12.43 102 ALA A N 1
ATOM 543 C CA . ALA A 1 72 ? 37.291 -29.540 1.380 1.00 12.53 102 ALA A CA 1
ATOM 544 C C . ALA A 1 72 ? 38.285 -30.068 2.425 1.00 13.15 102 ALA A C 1
ATOM 545 O O . ALA A 1 72 ? 39.151 -30.911 2.120 1.00 13.81 102 ALA A O 1
ATOM 547 N N . SER A 1 73 ? 38.156 -29.563 3.647 1.00 13.78 103 SER A N 1
ATOM 548 C CA . SER A 1 73 ? 39.038 -29.946 4.730 1.00 14.29 103 SER A CA 1
ATOM 549 C C . SER A 1 73 ? 38.916 -31.428 5.117 1.00 14.59 103 SER A C 1
ATOM 550 O O . SER A 1 73 ? 39.852 -32.007 5.675 1.00 15.98 103 SER A O 1
ATOM 553 N N . ASN A 1 74 ? 37.775 -32.054 4.808 1.00 14.07 104 ASN A N 1
ATOM 554 C CA . ASN A 1 74 ? 37.505 -33.423 5.238 1.00 14.75 104 ASN A CA 1
ATOM 555 C C . ASN A 1 74 ? 37.185 -34.419 4.126 1.00 14.06 104 ASN A C 1
ATOM 556 O O . ASN A 1 74 ? 37.260 -35.622 4.360 1.00 15.04 104 ASN A O 1
ATOM 561 N N . ILE A 1 75 ? 36.859 -33.950 2.928 1.00 14.04 105 ILE A N 1
ATOM 562 C CA . ILE A 1 75 ? 36.309 -34.846 1.909 1.00 14.49 105 ILE A CA 1
ATOM 563 C C . ILE A 1 75 ? 37.304 -35.925 1.443 1.00 14.81 105 ILE A C 1
ATOM 564 O O . ILE A 1 75 ? 36.898 -37.009 1.032 1.00 14.90 105 ILE A O 1
ATOM 569 N N . ASN A 1 76 ? 38.612 -35.672 1.536 1.00 15.39 106 ASN A N 1
ATOM 570 C CA . ASN A 1 76 ? 39.577 -36.700 1.140 1.00 16.10 106 ASN A CA 1
ATOM 571 C C . ASN A 1 76 ? 39.389 -37.935 1.991 1.00 15.45 106 ASN A C 1
ATOM 572 O O . ASN A 1 76 ? 39.444 -39.059 1.496 1.00 15.88 106 ASN A O 1
ATOM 577 N N . ASN A 1 77 ? 39.149 -37.723 3.280 1.00 15.10 107 ASN A N 1
ATOM 578 C CA . ASN A 1 77 ? 38.903 -38.838 4.190 1.00 15.29 107 ASN A CA 1
ATOM 579 C C . ASN A 1 77 ? 37.596 -39.563 3.891 1.00 14.40 107 ASN A C 1
ATOM 580 O O . ASN A 1 77 ? 37.537 -40.800 3.909 1.00 14.75 107 ASN A O 1
ATOM 585 N N . TRP A 1 78 ? 36.547 -38.795 3.612 1.00 13.59 108 TRP A N 1
ATOM 586 C CA . TRP A 1 78 ? 35.252 -39.386 3.293 1.00 13.30 108 TRP A CA 1
ATOM 587 C C . TRP A 1 78 ? 35.347 -40.233 2.023 1.00 13.32 108 TRP A C 1
ATOM 588 O O . TRP A 1 78 ? 34.819 -41.338 1.959 1.00 13.81 108 TRP A O 1
ATOM 599 N N . LEU A 1 79 ? 36.003 -39.702 0.999 1.00 14.03 109 LEU A N 1
ATOM 600 C CA . LEU A 1 79 ? 36.194 -40.436 -0.246 1.00 14.53 109 LEU A CA 1
ATOM 601 C C . LEU A 1 79 ? 36.972 -41.725 -0.037 1.00 15.01 109 LEU A C 1
ATOM 602 O O . LEU A 1 79 ? 36.629 -42.756 -0.606 1.00 15.11 109 LEU A O 1
ATOM 607 N N . ASN A 1 80 ? 38.039 -41.658 0.749 1.00 15.74 110 ASN A N 1
ATOM 608 C CA . ASN A 1 80 ? 38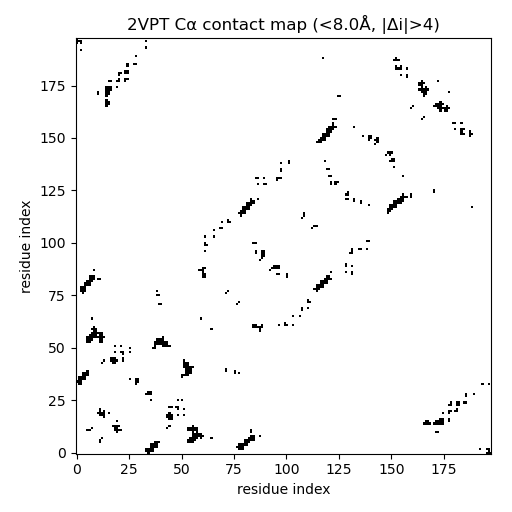.846 -42.854 0.987 1.00 16.81 110 ASN A CA 1
ATOM 609 C C . ASN A 1 80 ? 38.093 -43.881 1.831 1.00 16.39 110 ASN A C 1
ATOM 610 O O . ASN A 1 80 ? 38.206 -45.083 1.599 1.00 17.86 110 ASN A O 1
ATOM 615 N N . THR A 1 81 ? 37.301 -43.414 2.794 1.00 15.75 111 THR A N 1
ATOM 616 C CA . THR A 1 81 ? 36.539 -44.302 3.658 1.00 16.21 111 THR A CA 1
ATOM 617 C C . THR A 1 81 ? 35.418 -45.011 2.906 1.00 16.41 111 THR A C 1
ATOM 618 O O . THR A 1 81 ? 35.229 -46.220 3.049 1.00 17.08 111 THR A O 1
ATOM 622 N N . HIS A 1 82 ? 34.691 -44.271 2.074 1.00 15.97 112 HIS A N 1
ATOM 623 C CA . HIS A 1 82 ? 33.461 -44.800 1.467 1.00 16.23 112 HIS A CA 1
ATOM 624 C C . HIS A 1 82 ? 33.604 -45.222 0.012 1.00 16.62 112 HIS A C 1
ATOM 625 O O . HIS A 1 82 ? 32.754 -45.948 -0.498 1.00 17.50 112 HIS A O 1
ATOM 632 N N . ASN A 1 83 ? 34.669 -44.765 -0.640 1.00 16.51 113 ASN A N 1
ATOM 633 C CA . ASN A 1 83 ? 34.988 -45.139 -2.021 1.00 16.75 113 ASN A CA 1
ATOM 634 C C . ASN A 1 83 ? 33.772 -45.141 -2.954 1.00 15.94 113 ASN A C 1
ATOM 635 O O . ASN A 1 83 ? 33.470 -46.127 -3.611 1.00 16.79 113 ASN A O 1
ATOM 640 N N . PRO A 1 84 ? 33.080 -44.006 -3.045 1.00 14.50 114 PRO A N 1
ATOM 641 C CA . PRO A 1 84 ? 31.896 -43.964 -3.881 1.00 14.00 114 PRO A CA 1
ATOM 642 C C . PRO A 1 84 ? 32.219 -44.026 -5.372 1.00 14.59 114 PRO A C 1
ATOM 643 O O . PRO A 1 84 ? 33.284 -43.586 -5.795 1.00 15.10 114 PRO A O 1
ATOM 647 N N . ASP A 1 85 ? 31.277 -44.536 -6.146 1.00 13.59 115 ASP A N 1
ATOM 648 C CA . ASP A 1 85 ? 31.354 -44.487 -7.610 1.00 13.83 115 ASP A CA 1
ATOM 649 C C . ASP A 1 85 ? 30.946 -43.112 -8.140 1.00 13.61 115 ASP A C 1
ATOM 650 O O . ASP A 1 85 ? 31.449 -42.645 -9.161 1.00 13.72 115 ASP A O 1
ATOM 655 N N . VAL A 1 86 ? 30.041 -42.453 -7.418 1.00 12.46 116 VAL A N 1
ATOM 656 C CA . VAL A 1 86 ? 29.423 -41.209 -7.832 1.00 12.08 116 VAL A CA 1
ATOM 657 C C . VAL A 1 86 ? 29.325 -40.315 -6.598 1.00 11.31 116 VAL A C 1
ATOM 658 O O . VAL A 1 86 ? 29.047 -40.798 -5.489 1.00 11.14 116 VAL A O 1
ATOM 662 N N . VAL A 1 87 ? 29.559 -39.020 -6.795 1.00 11.09 117 VAL A N 1
ATOM 663 C CA . VAL A 1 87 ? 29.359 -38.011 -5.772 1.00 10.55 117 VAL A CA 1
ATOM 664 C C . VAL A 1 87 ? 28.303 -37.035 -6.264 1.00 10.38 117 VAL A C 1
ATOM 665 O O . VAL A 1 87 ? 28.376 -36.565 -7.399 1.00 11.16 117 VAL A O 1
ATOM 669 N N . PHE A 1 88 ? 27.329 -36.735 -5.404 1.00 10.20 118 PHE A N 1
ATOM 670 C CA . PHE A 1 88 ? 26.330 -35.716 -5.639 1.00 9.91 118 PHE A CA 1
ATOM 671 C C . PHE A 1 88 ? 26.718 -34.533 -4.764 1.00 9.50 118 PHE A C 1
ATOM 672 O O . PHE A 1 88 ? 26.480 -34.555 -3.552 1.00 10.38 118 PHE A O 1
ATOM 680 N N . LEU A 1 89 ? 27.314 -33.504 -5.358 1.00 9.47 119 LEU A N 1
ATOM 681 C CA . LEU A 1 89 ? 27.827 -32.363 -4.596 1.00 9.36 119 LEU A CA 1
ATOM 682 C C . LEU A 1 89 ? 26.867 -31.179 -4.701 1.00 9.27 119 LEU A C 1
ATOM 683 O O . LEU A 1 89 ? 26.509 -30.744 -5.790 1.00 10.35 119 LEU A O 1
ATOM 688 N N . TRP A 1 90 ? 26.469 -30.644 -3.561 1.00 8.51 120 TRP A N 1
ATOM 689 C CA . TRP A 1 90 ? 25.541 -29.528 -3.505 1.00 8.76 120 TRP A CA 1
ATOM 690 C C . TRP A 1 90 ? 26.004 -28.633 -2.369 1.00 8.72 120 TRP A C 1
ATOM 691 O O . TRP A 1 90 ? 25.709 -28.887 -1.193 1.00 8.88 120 TRP A O 1
ATOM 702 N N . ILE A 1 91 ? 26.749 -27.578 -2.719 1.00 8.99 121 ILE A N 1
ATOM 703 C CA . ILE A 1 91 ? 27.479 -26.820 -1.704 1.00 9.47 121 ILE A CA 1
ATOM 704 C C . ILE A 1 91 ? 27.755 -25.392 -2.155 1.00 9.62 121 ILE A C 1
ATOM 705 O O . ILE A 1 91 ? 27.782 -25.095 -3.354 1.00 10.26 121 ILE A O 1
ATOM 710 N N . GLY A 1 92 ? 27.916 -24.503 -1.175 1.00 9.69 122 GLY A N 1
ATOM 711 C CA . GLY A 1 92 ? 28.364 -23.122 -1.410 1.00 10.50 122 GLY A CA 1
ATOM 712 C C . GLY A 1 92 ? 27.381 -22.061 -1.002 1.00 11.03 122 GLY A C 1
ATOM 713 O O . GLY A 1 92 ? 27.735 -20.885 -0.924 1.00 11.73 122 GLY A O 1
ATOM 714 N N . GLY A 1 93 ? 26.148 -22.442 -0.706 1.00 10.92 123 GLY A N 1
ATOM 715 C CA . GLY A 1 93 ? 25.166 -21.492 -0.254 1.00 11.69 123 GLY A CA 1
ATOM 716 C C . GLY A 1 93 ? 25.588 -20.830 1.045 1.00 12.41 123 GLY A C 1
ATOM 717 O O . GLY A 1 93 ? 25.338 -19.643 1.250 1.00 13.49 123 GLY A O 1
ATOM 718 N N . ASN A 1 94 ? 26.214 -21.595 1.933 1.00 12.32 124 ASN A N 1
ATOM 719 C CA . ASN A 1 94 ? 26.626 -21.037 3.205 1.00 11.98 124 ASN A CA 1
ATOM 720 C C . ASN A 1 94 ? 27.825 -20.109 3.029 1.00 12.03 124 ASN A C 1
ATOM 721 O O . ASN A 1 94 ? 27.958 -19.138 3.788 1.00 12.89 124 ASN A O 1
ATOM 726 N N . ASP A 1 95 ? 28.706 -20.393 2.074 1.00 11.72 125 ASP A N 1
ATOM 727 C CA . ASP A 1 95 ? 29.801 -19.431 1.784 1.00 11.79 125 ASP A CA 1
ATOM 728 C C . ASP A 1 95 ? 29.215 -18.056 1.503 1.00 12.43 125 ASP A C 1
ATOM 729 O O . ASP A 1 95 ? 29.696 -17.051 2.033 1.00 13.04 125 ASP A O 1
ATOM 734 N N . LEU A 1 96 ? 28.158 -17.998 0.704 1.00 12.84 126 LEU A N 1
ATOM 735 C CA . LEU A 1 96 ? 27.508 -16.727 0.398 1.00 13.45 126 LEU A CA 1
ATOM 736 C C . LEU A 1 96 ? 26.778 -16.154 1.600 1.00 15.14 126 LEU A C 1
ATOM 737 O O . LEU A 1 96 ? 27.046 -15.022 2.021 1.00 15.46 126 LEU A O 1
ATOM 742 N N . LEU A 1 97 ? 25.876 -16.936 2.179 1.00 15.97 127 LEU A N 1
ATOM 743 C CA . LEU A 1 97 ? 24.926 -16.429 3.154 1.00 17.50 127 LEU A CA 1
ATOM 744 C C . LEU A 1 97 ? 25.545 -16.276 4.544 1.00 18.00 127 LEU A C 1
ATOM 745 O O . LEU A 1 97 ? 25.158 -15.364 5.282 1.00 19.91 127 LEU A O 1
ATOM 750 N N . LEU A 1 98 ? 26.518 -17.117 4.894 1.00 17.93 128 LEU A N 1
ATOM 751 C CA . LEU A 1 98 ? 27.176 -17.052 6.210 1.00 19.64 128 LEU A CA 1
ATOM 752 C C . LEU A 1 98 ? 28.511 -16.323 6.159 1.00 18.82 128 LEU A C 1
ATOM 753 O O . LEU A 1 98 ? 28.881 -15.669 7.134 1.00 19.35 128 LEU A O 1
ATOM 758 N N . ASN A 1 99 ? 29.253 -16.459 5.060 1.00 17.73 129 ASN A N 1
ATOM 759 C CA . ASN A 1 99 ? 30.604 -15.912 4.963 1.00 17.38 129 ASN A CA 1
ATOM 760 C C . ASN A 1 99 ? 30.711 -14.675 4.055 1.00 16.20 129 ASN A C 1
ATOM 761 O O . ASN A 1 99 ? 31.796 -14.144 3.928 1.00 16.56 129 ASN A O 1
ATOM 766 N N . GLY A 1 100 ? 29.632 -14.250 3.410 1.00 13.70 130 GLY A N 1
ATOM 767 C CA . GLY A 1 100 ? 29.698 -13.130 2.440 1.00 13.43 130 GLY A CA 1
ATOM 768 C C . GLY A 1 100 ? 30.719 -13.318 1.321 1.00 13.21 130 GLY A C 1
ATOM 769 O O . GLY A 1 100 ? 31.372 -12.359 0.918 1.00 13.17 130 GLY A O 1
ATOM 770 N N . ASN A 1 101 ? 30.841 -14.548 0.805 1.00 13.36 131 ASN A N 1
ATOM 771 C CA . ASN A 1 101 ? 31.872 -14.983 -0.182 1.00 13.34 131 ASN A CA 1
ATOM 772 C C . ASN A 1 101 ? 30.873 -15.669 -1.143 1.00 14.12 131 ASN A C 1
ATOM 773 O O . ASN A 1 101 ? 30.492 -16.808 -0.899 1.00 14.29 131 ASN A O 1
ATOM 778 N N . LEU A 1 102 ? 30.564 -15.187 -2.344 1.00 15.89 132 LEU A N 1
ATOM 779 C CA A LEU A 1 102 ? 30.667 -15.897 -3.653 0.50 15.39 132 LEU A CA 1
ATOM 780 C CA B LEU A 1 102 ? 30.661 -15.915 -3.638 0.50 15.44 132 LEU A CA 1
ATOM 781 C C . LEU A 1 102 ? 31.851 -16.787 -4.028 1.00 15.06 132 LEU A C 1
ATOM 782 O O . LEU A 1 102 ? 32.717 -16.381 -4.770 1.00 15.59 132 LEU A O 1
ATOM 791 N N . ASN A 1 103 ? 31.827 -18.053 -3.580 1.00 14.38 133 ASN A N 1
ATOM 792 C CA . ASN A 1 103 ? 33.021 -18.864 -3.617 1.00 14.24 133 ASN A CA 1
ATOM 793 C C . ASN A 1 103 ? 33.175 -19.707 -4.870 1.00 15.05 133 ASN A C 1
ATOM 794 O O . ASN A 1 103 ? 33.296 -20.935 -4.815 1.00 15.07 133 ASN A O 1
ATOM 799 N N . ALA A 1 104 ? 33.213 -19.020 -6.002 1.00 15.73 134 ALA A N 1
ATOM 800 C CA . ALA A 1 104 ? 33.479 -19.644 -7.273 1.00 16.45 134 ALA A CA 1
ATOM 801 C C . ALA A 1 104 ? 34.817 -20.367 -7.270 1.00 16.42 134 ALA A C 1
ATOM 802 O O . ALA A 1 104 ? 34.914 -21.512 -7.700 1.00 17.62 134 ALA A O 1
ATOM 804 N N . THR A 1 105 ? 35.868 -19.707 -6.781 1.00 16.96 135 THR A N 1
ATOM 805 C CA . THR A 1 105 ? 37.176 -20.335 -6.763 1.00 17.14 135 THR A CA 1
ATOM 806 C C . THR A 1 105 ? 37.225 -21.568 -5.850 1.00 16.29 135 THR A C 1
ATOM 807 O O . THR A 1 105 ? 37.835 -22.590 -6.192 1.00 16.21 135 THR A O 1
ATOM 811 N N . GLY A 1 106 ? 36.572 -21.475 -4.698 1.00 15.83 136 GLY A N 1
ATOM 812 C CA . GLY A 1 106 ? 36.502 -22.599 -3.778 1.00 15.21 136 GLY A CA 1
ATOM 813 C C . GLY A 1 106 ? 35.805 -23.805 -4.392 1.00 14.10 136 GLY A C 1
ATOM 814 O O . GLY A 1 106 ? 36.284 -24.926 -4.248 1.00 13.69 136 GLY A O 1
ATOM 815 N N . LEU A 1 107 ? 34.705 -23.563 -5.099 1.00 13.21 137 LEU A N 1
ATOM 816 C CA . LEU A 1 107 ? 33.977 -24.659 -5.761 1.00 13.05 137 LEU A CA 1
ATOM 817 C C . LEU A 1 107 ? 34.851 -25.316 -6.834 1.00 14.13 137 LEU A C 1
ATOM 818 O O . LEU A 1 107 ? 34.949 -26.536 -6.911 1.00 13.53 137 LEU A O 1
ATOM 823 N N . SER A 1 108 ? 35.497 -24.488 -7.656 1.00 14.53 138 SER A N 1
ATOM 824 C CA . SER A 1 108 ? 36.362 -24.982 -8.717 1.00 15.64 138 SER A CA 1
ATOM 825 C C . SER A 1 108 ? 37.466 -25.845 -8.136 1.00 15.14 138 SER A C 1
ATOM 826 O O . SER A 1 108 ? 37.755 -26.930 -8.631 1.00 15.58 138 SER A O 1
ATOM 829 N N . ASN A 1 109 ? 38.095 -25.352 -7.071 1.00 15.40 139 ASN A N 1
ATOM 830 C CA . ASN A 1 109 ? 39.172 -26.085 -6.425 1.00 15.80 139 ASN A CA 1
ATOM 831 C C . ASN A 1 109 ? 38.697 -27.382 -5.768 1.00 15.53 139 ASN A C 1
ATOM 832 O O . ASN A 1 109 ? 39.410 -28.376 -5.769 1.00 16.33 139 ASN A O 1
ATOM 837 N N . LEU A 1 110 ? 37.501 -27.349 -5.180 1.00 14.69 140 LEU A N 1
ATOM 838 C CA . LEU A 1 110 ? 36.933 -28.551 -4.576 1.00 14.10 140 LEU A CA 1
ATOM 839 C C . LEU A 1 110 ? 36.655 -29.636 -5.618 1.00 14.09 140 LEU A C 1
ATOM 840 O O . LEU A 1 110 ? 36.925 -30.797 -5.367 1.00 14.55 140 LEU A O 1
ATOM 845 N N . ILE A 1 111 ? 36.142 -29.254 -6.781 1.00 14.04 141 ILE A N 1
ATOM 846 C CA . ILE A 1 111 ? 35.937 -30.204 -7.879 1.00 14.47 141 ILE A CA 1
ATOM 847 C C . ILE A 1 111 ? 37.269 -30.845 -8.262 1.00 15.62 141 ILE A C 1
ATOM 848 O O . ILE A 1 111 ? 37.381 -32.058 -8.365 1.00 15.98 141 ILE A O 1
ATOM 853 N N . ASP A 1 112 ? 38.293 -30.015 -8.444 1.00 16.63 142 ASP A N 1
ATOM 854 C CA . ASP A 1 112 ? 39.621 -30.529 -8.791 1.00 17.48 142 ASP A CA 1
ATOM 855 C C . ASP A 1 112 ? 40.141 -31.484 -7.727 1.00 17.17 142 ASP A C 1
ATOM 856 O O . ASP A 1 112 ? 40.699 -32.531 -8.036 1.00 17.83 142 ASP A O 1
ATOM 861 N N . GLN A 1 113 ? 39.941 -31.114 -6.467 1.00 16.61 143 GLN A N 1
ATOM 862 C CA . GLN A 1 113 ? 40.388 -31.927 -5.344 1.00 16.45 143 GLN A CA 1
ATOM 863 C C . GLN A 1 113 ? 39.750 -33.313 -5.329 1.00 16.62 143 GLN A C 1
ATOM 864 O O . GLN A 1 113 ? 40.411 -34.314 -5.097 1.00 17.00 143 GLN A O 1
ATOM 870 N N . ILE A 1 114 ? 38.447 -33.362 -5.579 1.00 15.19 144 ILE A N 1
ATOM 871 C CA . ILE A 1 114 ? 37.732 -34.633 -5.635 1.00 15.45 144 ILE A CA 1
ATOM 872 C C . ILE A 1 114 ? 38.351 -35.577 -6.672 1.00 16.04 144 ILE A C 1
ATOM 873 O O . ILE A 1 114 ? 38.595 -36.739 -6.376 1.00 16.58 144 ILE A O 1
ATOM 878 N N . PHE A 1 115 ? 38.601 -35.081 -7.878 1.00 16.69 145 PHE A N 1
ATOM 879 C CA . PHE A 1 115 ? 39.208 -35.924 -8.924 1.00 17.70 145 PHE A CA 1
ATOM 880 C C . PHE A 1 115 ? 40.666 -36.287 -8.642 1.00 19.29 145 PHE A C 1
ATOM 881 O O . PHE A 1 115 ? 41.145 -37.326 -9.094 1.00 20.31 145 PHE A O 1
ATOM 889 N N . THR A 1 116 ? 41.371 -35.442 -7.900 1.00 19.81 146 THR A N 1
ATOM 890 C CA . THR A 1 116 ? 42.748 -35.746 -7.499 1.00 21.09 146 THR A CA 1
ATOM 891 C C . THR A 1 116 ? 42.770 -36.983 -6.602 1.00 20.78 146 THR A C 1
ATOM 892 O O . THR A 1 116 ? 43.584 -37.880 -6.790 1.00 21.84 146 THR A O 1
ATOM 896 N N . VAL A 1 117 ? 41.838 -37.054 -5.649 1.00 20.04 147 VAL A N 1
ATOM 897 C CA . VAL A 1 117 ? 41.755 -38.173 -4.725 1.00 19.99 147 VAL A CA 1
ATOM 898 C C . VAL A 1 117 ? 41.124 -39.415 -5.353 1.00 20.05 147 VAL A C 1
ATOM 899 O O . VAL A 1 117 ? 41.568 -40.534 -5.092 1.00 20.61 147 VAL A O 1
ATOM 903 N N . LYS A 1 118 ? 40.087 -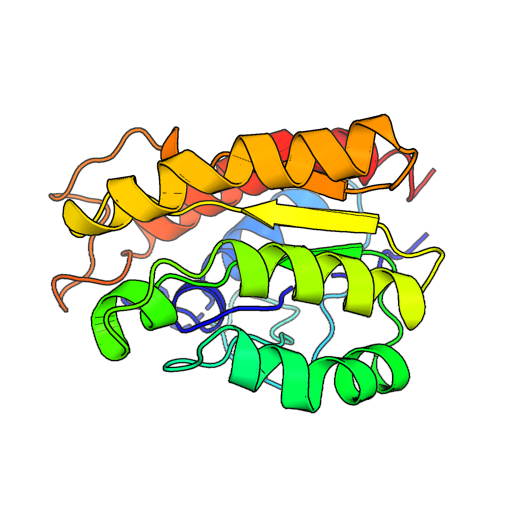39.222 -6.170 1.00 19.17 148 LYS A N 1
ATOM 904 C CA . LYS A 1 118 ? 39.383 -40.330 -6.836 1.00 19.16 148 LYS A CA 1
ATOM 905 C C . LYS A 1 118 ? 39.221 -40.059 -8.333 1.00 19.30 148 LYS A C 1
ATOM 906 O O . LYS A 1 118 ? 38.174 -39.636 -8.802 1.00 18.95 148 LYS A O 1
ATOM 912 N N . PRO A 1 119 ? 40.305 -40.291 -9.108 1.00 19.74 149 PRO A N 1
ATOM 913 C CA . PRO A 1 119 ? 40.309 -39.954 -10.533 1.00 20.04 149 PRO A CA 1
ATOM 914 C C . PRO A 1 119 ? 39.206 -40.576 -11.376 1.00 19.84 149 PRO A C 1
ATOM 915 O O . PRO A 1 119 ? 38.835 -39.990 -12.401 1.00 20.25 149 PRO A O 1
ATOM 919 N N . ASN A 1 120 ? 38.675 -41.725 -10.947 1.00 19.80 150 ASN A N 1
ATOM 920 C CA . ASN A 1 120 ? 37.661 -42.443 -11.716 1.00 19.87 150 ASN A CA 1
ATOM 921 C C . ASN A 1 120 ? 36.220 -42.167 -11.291 1.00 18.62 150 ASN A C 1
ATOM 922 O O . ASN A 1 120 ? 35.279 -42.764 -11.829 1.00 18.98 150 ASN A O 1
ATOM 927 N N . VAL A 1 121 ? 36.044 -41.256 -10.340 1.00 17.39 151 VAL A N 1
ATOM 928 C CA . VAL A 1 121 ? 34.714 -40.944 -9.842 1.00 16.77 151 VAL A CA 1
ATOM 929 C C . VAL A 1 121 ? 33.912 -40.171 -10.889 1.00 16.33 151 VAL A C 1
ATOM 930 O O . VAL A 1 121 ? 34.464 -39.510 -11.768 1.00 17.45 151 VAL A O 1
ATOM 934 N N . THR A 1 122 ? 32.595 -40.285 -10.807 1.00 15.29 152 THR A N 1
ATOM 935 C CA . THR A 1 122 ? 31.682 -39.453 -11.563 1.00 14.65 152 THR A CA 1
ATOM 936 C C . THR A 1 122 ? 31.090 -38.438 -10.596 1.00 13.47 152 THR A C 1
ATOM 937 O O . THR A 1 122 ? 30.608 -38.804 -9.519 1.00 13.58 152 THR A O 1
ATOM 941 N N . LEU A 1 123 ? 31.129 -37.170 -10.984 1.00 12.33 153 LEU A N 1
ATOM 942 C CA . LEU A 1 123 ? 30.729 -36.067 -10.107 1.00 11.60 153 LEU A CA 1
ATOM 943 C C . LEU A 1 123 ? 29.588 -35.263 -10.707 1.00 11.74 153 LEU A C 1
ATOM 944 O O . LEU A 1 123 ? 29.630 -34.861 -11.866 1.00 12.75 153 LEU A O 1
ATOM 949 N N . PHE A 1 124 ? 28.553 -35.053 -9.909 1.00 10.85 154 PHE A N 1
ATOM 950 C CA . PHE A 1 124 ? 27.451 -34.158 -10.223 1.00 10.89 154 PHE A CA 1
ATOM 951 C C . PHE A 1 124 ? 27.515 -32.973 -9.286 1.00 10.49 154 PHE A C 1
ATOM 952 O O . PHE A 1 124 ? 27.710 -33.141 -8.086 1.00 11.31 154 PHE A O 1
ATOM 960 N N . VAL A 1 125 ? 27.363 -31.779 -9.851 1.00 10.47 155 VAL A N 1
ATOM 961 C CA . VAL A 1 125 ? 27.410 -30.525 -9.104 1.00 10.80 155 VAL A CA 1
ATOM 962 C C . VAL A 1 125 ? 26.102 -29.787 -9.321 1.00 10.76 155 VAL A C 1
ATOM 963 O O . VAL A 1 125 ? 25.746 -29.493 -10.467 1.00 11.03 155 VAL A O 1
ATOM 967 N N . ALA A 1 126 ? 25.405 -29.474 -8.229 1.00 10.22 156 ALA A N 1
ATOM 968 C CA . ALA A 1 126 ? 24.113 -28.796 -8.267 1.00 10.31 156 ALA A CA 1
ATOM 969 C C . ALA A 1 126 ? 24.182 -27.309 -7.926 1.00 10.28 156 ALA A C 1
ATOM 970 O O . ALA A 1 126 ? 25.007 -26.885 -7.113 1.00 11.22 156 ALA A O 1
ATOM 972 N N . ASP A 1 127 ? 23.297 -26.528 -8.541 1.00 10.23 157 ASP A N 1
ATOM 973 C CA . ASP A 1 127 ? 22.953 -25.212 -8.010 1.00 10.75 157 ASP A CA 1
ATOM 974 C C . ASP A 1 127 ? 21.746 -25.306 -7.057 1.00 10.83 157 ASP A C 1
ATOM 975 O O . ASP A 1 127 ? 21.321 -26.421 -6.717 1.00 11.44 157 ASP A O 1
ATOM 980 N N . TYR A 1 128 ? 21.228 -24.175 -6.588 1.00 11.13 158 TYR A N 1
ATOM 981 C CA . TYR A 1 128 ? 20.175 -24.134 -5.581 1.00 11.39 158 TYR A CA 1
ATOM 982 C C . TYR A 1 128 ? 18.829 -23.719 -6.151 1.00 11.90 158 TYR A C 1
ATOM 983 O O . TYR A 1 128 ? 18.733 -22.978 -7.127 1.00 12.42 158 TYR A O 1
ATOM 992 N N . TYR A 1 129 ? 17.769 -24.192 -5.508 1.00 12.14 159 TYR A N 1
ATOM 993 C CA . TYR A 1 129 ? 16.449 -23.604 -5.705 1.00 12.98 159 TYR A CA 1
ATOM 994 C C . TYR A 1 129 ? 16.572 -22.108 -5.368 1.00 14.05 159 TYR A C 1
ATOM 995 O O . TYR A 1 129 ? 17.398 -21.716 -4.548 1.00 13.65 159 TYR A O 1
ATOM 1004 N N . PRO A 1 130 ? 15.784 -21.257 -6.022 1.00 15.34 160 PRO A N 1
ATOM 1005 C CA . PRO A 1 130 ? 15.991 -19.801 -5.919 1.00 16.33 160 PRO A CA 1
ATOM 1006 C C . PRO A 1 130 ? 15.412 -19.140 -4.655 1.00 17.98 160 PRO A C 1
ATOM 1007 O O . PRO A 1 130 ? 14.563 -18.239 -4.738 1.00 19.20 160 PRO A O 1
ATOM 1011 N N . TRP A 1 131 ? 15.879 -19.579 -3.491 1.00 18.50 161 TRP A N 1
ATOM 1012 C CA . TRP A 1 131 ? 1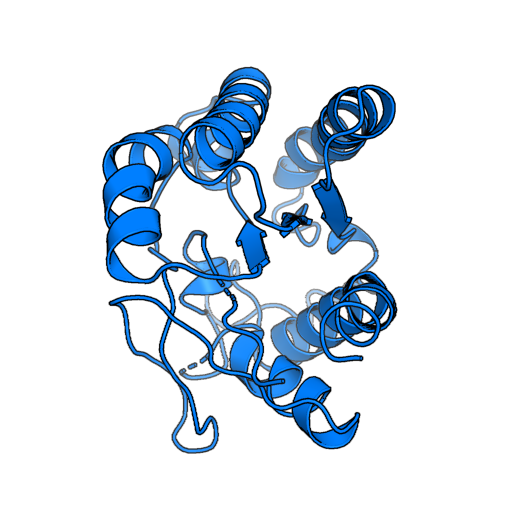5.410 -19.050 -2.213 1.00 19.51 161 TRP A CA 1
ATOM 1013 C C . TRP A 1 131 ? 16.502 -19.226 -1.168 1.00 19.97 161 TRP A C 1
ATOM 1014 O O . TRP A 1 131 ? 17.030 -20.325 -1.036 1.00 19.77 161 TRP A O 1
ATOM 1025 N N . PRO A 1 132 ? 16.889 -18.143 -0.463 1.00 19.96 162 PRO A N 1
ATOM 1026 C CA . PRO A 1 132 ? 16.469 -16.756 -0.653 1.00 20.47 162 PRO A CA 1
ATOM 1027 C C . PRO A 1 132 ? 16.925 -16.233 -2.013 1.00 20.39 162 PRO A C 1
ATOM 1028 O O . PRO A 1 132 ? 17.824 -16.809 -2.626 1.00 19.26 162 PRO A O 1
ATOM 1032 N N . GLU A 1 133 ? 16.308 -15.144 -2.466 1.00 20.79 163 GLU A N 1
ATOM 1033 C CA . GLU A 1 133 ? 16.623 -14.525 -3.755 1.00 21.46 163 GLU A CA 1
ATOM 1034 C C . GLU A 1 133 ? 18.131 -14.351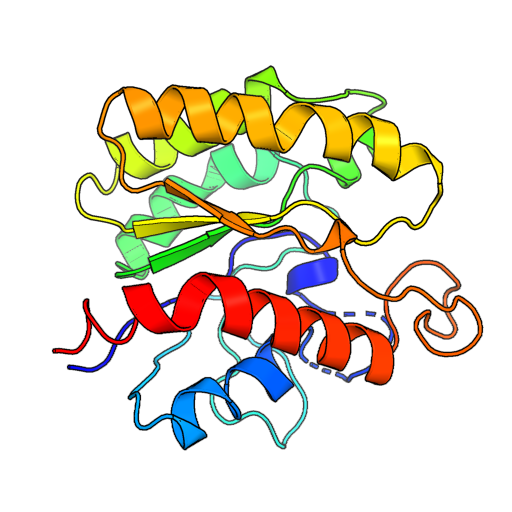 -3.967 1.00 19.73 163 GLU A C 1
ATOM 1035 O O . GLU A 1 133 ? 18.635 -14.562 -5.069 1.00 19.64 163 GLU A O 1
ATOM 1041 N N . ALA A 1 134 ? 18.849 -14.007 -2.898 1.00 18.68 164 ALA A N 1
ATOM 1042 C CA . ALA A 1 134 ? 20.282 -13.763 -2.953 1.00 17.85 164 ALA A CA 1
ATOM 1043 C C . ALA A 1 134 ? 21.083 -14.937 -3.519 1.00 16.47 164 ALA A C 1
ATOM 1044 O O . ALA A 1 134 ? 22.142 -14.741 -4.094 1.00 16.16 164 ALA A O 1
ATOM 1046 N N . ILE A 1 135 ? 20.583 -16.161 -3.361 1.00 15.33 165 ILE A N 1
ATOM 1047 C CA . ILE A 1 135 ? 21.329 -17.330 -3.816 1.00 14.79 165 ILE A CA 1
ATOM 1048 C C . ILE A 1 135 ? 21.505 -17.359 -5.345 1.00 14.48 165 ILE A C 1
ATOM 1049 O O . ILE A 1 135 ? 22.439 -17.975 -5.853 1.00 13.14 165 ILE A O 1
ATOM 1054 N N . LYS A 1 136 ? 20.632 -16.658 -6.070 1.00 14.87 166 LYS A N 1
ATOM 1055 C CA . LYS A 1 136 ? 20.722 -16.629 -7.532 1.00 16.41 166 LYS A CA 1
ATOM 1056 C C . LYS A 1 136 ? 22.083 -16.103 -8.013 1.00 15.58 166 LYS A C 1
ATOM 1057 O O . LYS A 1 136 ? 22.584 -16.501 -9.059 1.00 15.52 166 LYS A O 1
ATOM 1063 N N . GLN A 1 137 ? 22.701 -15.222 -7.231 1.00 15.77 167 GLN A N 1
ATOM 1064 C CA . GLN A 1 137 ? 24.002 -14.687 -7.587 1.00 16.24 167 GLN A CA 1
ATOM 1065 C C . GLN A 1 137 ? 25.072 -15.773 -7.635 1.00 14.91 167 GLN A C 1
ATOM 1066 O O . GLN A 1 137 ? 25.969 -15.760 -8.476 1.00 15.72 167 GLN A O 1
ATOM 1072 N N . TYR A 1 138 ? 24.980 -16.719 -6.700 1.00 14.35 168 TYR A N 1
ATOM 1073 C CA . TYR A 1 138 ? 25.883 -17.868 -6.675 1.00 14.00 168 TYR A CA 1
ATOM 1074 C C . TYR A 1 138 ? 25.493 -18.891 -7.752 1.00 13.85 168 TYR A C 1
ATOM 1075 O O . TYR A 1 138 ? 26.353 -19.405 -8.460 1.00 13.44 168 TYR A O 1
ATOM 1084 N N . ASN A 1 139 ? 24.202 -19.146 -7.903 1.00 13.95 169 ASN A N 1
ATOM 1085 C CA . ASN A 1 139 ? 23.745 -20.067 -8.956 1.00 13.94 169 ASN A CA 1
ATOM 1086 C C . ASN A 1 139 ? 24.351 -19.678 -10.305 1.00 14.71 169 ASN A C 1
ATOM 1087 O O . ASN A 1 139 ? 24.782 -20.541 -11.076 1.00 14.94 169 ASN A O 1
ATOM 1092 N N . ALA A 1 140 ? 24.397 -18.371 -10.585 1.00 15.01 170 ALA A N 1
ATOM 1093 C CA . ALA A 1 140 ? 24.869 -17.889 -11.877 1.00 15.21 170 ALA A CA 1
ATOM 1094 C C . ALA A 1 140 ? 26.249 -18.392 -12.241 1.00 15.22 170 ALA A C 1
ATOM 1095 O O . ALA A 1 140 ? 26.532 -18.609 -13.419 1.00 16.89 170 ALA A O 1
ATOM 1097 N N . VAL A 1 141 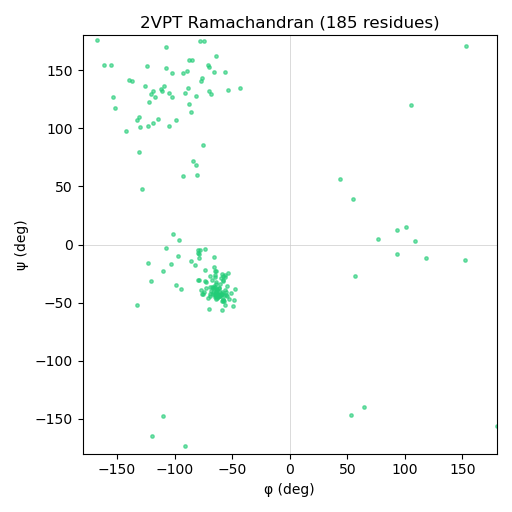? 27.144 -18.539 -11.267 1.00 14.74 171 VAL A N 1
ATOM 1098 C CA . VAL A 1 141 ? 28.535 -18.906 -11.571 1.00 15.55 171 VAL A CA 1
ATOM 1099 C C . VAL A 1 141 ? 28.781 -20.398 -11.787 1.00 15.22 171 VAL A C 1
ATOM 1100 O O . VAL A 1 141 ? 29.790 -20.787 -12.369 1.00 14.71 171 VAL A O 1
ATOM 1104 N N . ILE A 1 142 ? 27.856 -21.250 -11.347 1.00 14.70 172 ILE A N 1
ATOM 1105 C CA . ILE A 1 142 ? 28.129 -22.679 -11.307 1.00 14.98 172 ILE A CA 1
ATOM 1106 C C . ILE A 1 142 ? 28.199 -23.359 -12.689 1.00 14.86 172 ILE A C 1
ATOM 1107 O O . ILE A 1 142 ? 29.118 -24.125 -12.930 1.00 15.03 172 ILE A O 1
ATOM 1112 N N . PRO A 1 143 ? 27.232 -23.077 -13.594 1.00 15.46 173 PRO A N 1
ATOM 1113 C CA . PRO A 1 143 ? 27.309 -23.776 -14.890 1.00 15.99 173 PRO A CA 1
ATOM 1114 C C . PRO A 1 143 ? 28.624 -23.587 -15.653 1.00 16.07 173 PRO A C 1
ATOM 1115 O O . PRO A 1 143 ? 29.126 -24.516 -16.277 1.00 16.35 173 PRO A O 1
ATOM 1119 N N . GLY A 1 144 ? 29.182 -22.374 -15.611 1.00 16.09 174 GLY A N 1
ATOM 1120 C CA . GLY A 1 144 ? 30.433 -22.108 -16.306 1.00 16.34 174 GLY A CA 1
ATOM 1121 C C . GLY A 1 144 ? 31.621 -22.831 -15.711 1.00 15.65 174 GLY A C 1
ATOM 1122 O O . GLY A 1 144 ? 32.500 -23.303 -16.426 1.00 16.43 174 GLY A O 1
ATOM 1123 N N . ILE A 1 145 ? 31.635 -22.954 -14.381 1.00 15.96 175 ILE A N 1
ATOM 1124 C CA . ILE A 1 145 ? 32.696 -23.676 -13.708 1.00 16.47 175 ILE A CA 1
ATOM 1125 C C . ILE A 1 145 ? 32.643 -25.150 -14.117 1.00 16.58 175 ILE A C 1
ATOM 1126 O O . ILE A 1 145 ? 33.656 -25.762 -14.449 1.00 17.58 175 ILE A O 1
ATOM 1131 N N . VAL A 1 146 ? 31.444 -25.728 -14.087 1.00 16.83 176 VAL A N 1
ATOM 1132 C CA . VAL A 1 146 ? 31.310 -27.135 -14.444 1.00 16.92 176 VAL A CA 1
ATOM 1133 C C . VAL A 1 146 ? 31.687 -27.360 -15.909 1.00 16.97 176 VAL A C 1
ATOM 1134 O O . VAL A 1 146 ? 32.411 -28.291 -16.219 1.00 16.97 176 VAL A O 1
ATOM 1138 N N . GLN A 1 147 ? 31.222 -26.474 -16.789 1.00 17.80 177 GLN A N 1
ATOM 1139 C CA . GLN A 1 147 ? 31.468 -26.646 -18.226 1.00 18.96 177 GLN A CA 1
ATOM 1140 C C . GLN A 1 147 ? 32.955 -26.598 -18.591 1.00 19.80 177 GLN A C 1
ATOM 1141 O O . GLN A 1 147 ? 33.405 -27.367 -19.434 1.00 20.06 177 GLN A O 1
ATOM 1147 N N . GLN A 1 148 ? 33.700 -25.709 -17.936 1.00 20.84 178 GLN A N 1
ATOM 1148 C CA . GLN A 1 148 ? 35.165 -25.598 -18.083 1.00 22.78 178 GLN A CA 1
ATOM 1149 C C . GLN A 1 148 ? 35.868 -26.936 -17.800 1.00 22.57 178 GLN A C 1
ATOM 1150 O O . GLN A 1 148 ? 36.741 -27.367 -18.545 1.00 23.48 178 GLN A O 1
ATOM 1156 N N . LYS A 1 149 ? 35.442 -27.623 -16.737 1.00 22.20 179 LYS A N 1
ATOM 1157 C CA . LYS A 1 149 ? 36.066 -28.878 -16.327 1.00 22.92 179 LYS A CA 1
ATOM 1158 C C . LYS A 1 149 ? 35.649 -30.004 -17.274 1.00 22.31 179 LYS A C 1
ATOM 1159 O O . LYS A 1 149 ? 36.456 -30.858 -17.638 1.00 21.83 179 LYS A O 1
ATOM 1165 N N . ALA A 1 150 ? 34.378 -30.003 -17.661 1.00 22.36 180 ALA A N 1
ATOM 1166 C CA . ALA A 1 150 ? 33.850 -31.009 -18.586 1.00 23.14 180 ALA A CA 1
ATOM 1167 C C . ALA A 1 150 ? 34.533 -30.923 -19.953 1.00 24.23 180 ALA A C 1
ATOM 1168 O O . ALA A 1 150 ? 34.885 -31.942 -20.546 1.00 24.60 180 ALA A O 1
ATOM 1170 N N . ASN A 1 151 ? 34.719 -29.703 -20.444 1.00 25.27 181 ASN A N 1
ATOM 1171 C CA . ASN A 1 151 ? 35.408 -29.494 -21.727 1.00 26.09 181 ASN A CA 1
ATOM 1172 C C . ASN A 1 151 ? 36.839 -30.040 -21.712 1.00 26.57 181 ASN A C 1
ATOM 1173 O O . ASN A 1 151 ? 37.371 -30.434 -22.758 1.00 27.64 181 ASN A O 1
ATOM 1178 N N . ALA A 1 152 ? 37.464 -30.065 -20.535 1.00 26.58 182 ALA A N 1
ATOM 1179 C CA . ALA A 1 152 ? 38.816 -30.618 -20.363 1.00 26.60 182 ALA A CA 1
ATOM 1180 C C . ALA A 1 152 ? 38.863 -32.148 -20.269 1.00 26.47 182 ALA A C 1
ATOM 1181 O O . ALA A 1 152 ? 39.949 -32.740 -20.265 1.00 27.55 182 ALA A O 1
ATOM 1183 N N . GLY A 1 153 ? 37.697 -32.785 -20.193 1.00 25.42 183 GLY A N 1
ATOM 1184 C CA . GLY A 1 153 ? 37.616 -34.240 -20.183 1.00 24.67 183 GLY A CA 1
ATOM 1185 C C . GLY A 1 153 ? 37.213 -34.842 -18.843 1.00 23.75 183 GLY A C 1
ATOM 1186 O O . GLY A 1 153 ? 37.179 -36.061 -18.709 1.00 24.65 183 GLY A O 1
ATOM 1187 N N . LYS A 1 154 ? 36.912 -34.003 -17.854 1.00 22.73 184 LYS A N 1
ATOM 1188 C CA . LYS A 1 154 ? 36.467 -34.501 -16.542 1.00 21.70 184 LYS A CA 1
ATOM 1189 C C . LYS A 1 154 ? 35.021 -34.960 -16.573 1.00 20.28 184 LYS A C 1
ATOM 1190 O O . LYS A 1 154 ? 34.163 -34.332 -17.196 1.00 19.54 184 LYS A O 1
ATOM 1196 N N . LYS A 1 155 ? 34.762 -36.060 -15.871 1.00 19.23 185 LYS A N 1
ATOM 1197 C CA . LYS A 1 155 ? 33.419 -36.602 -15.743 1.00 18.78 185 LYS A CA 1
ATOM 1198 C C . LYS A 1 155 ? 32.643 -35.842 -14.652 1.00 17.46 185 LYS A C 1
ATOM 1199 O O . LYS A 1 155 ? 32.340 -36.389 -13.587 1.00 16.06 185 LYS A O 1
ATOM 1205 N N . VAL A 1 156 ? 32.337 -34.578 -14.941 1.00 16.04 186 VAL A N 1
ATOM 1206 C CA . VAL A 1 156 ? 31.564 -33.700 -14.053 1.00 15.29 186 VAL A CA 1
ATOM 1207 C C . VAL A 1 156 ? 30.376 -33.128 -14.821 1.00 15.12 186 VAL A C 1
ATOM 1208 O O . VAL A 1 156 ? 30.507 -32.718 -15.988 1.00 15.80 186 VAL A O 1
ATOM 1212 N N . TYR A 1 157 ? 29.213 -33.107 -14.177 1.00 13.52 187 TYR A N 1
ATOM 1213 C CA . TYR A 1 157 ? 27.951 -32.792 -14.822 1.00 13.46 187 TYR A CA 1
ATOM 1214 C C . TYR A 1 157 ? 27.151 -31.867 -13.932 1.00 12.76 187 TYR A C 1
ATOM 1215 O O . TYR A 1 157 ? 27.142 -32.036 -12.714 1.00 13.38 187 TYR A O 1
ATOM 1224 N N . PHE A 1 158 ? 26.484 -30.897 -14.538 1.00 12.72 188 PHE A N 1
ATOM 1225 C CA . PHE A 1 158 ? 25.697 -29.897 -13.842 1.00 13.12 188 PHE A CA 1
ATOM 1226 C C . PHE A 1 158 ? 24.273 -30.386 -13.635 1.00 12.80 188 PHE A C 1
ATOM 1227 O O . PHE A 1 158 ? 23.638 -30.920 -14.539 1.00 14.02 188 PHE A O 1
ATOM 1235 N N . VAL A 1 159 ? 23.762 -30.189 -12.430 1.00 11.79 189 VAL A N 1
ATOM 1236 C CA . VAL A 1 159 ? 22.387 -30.503 -12.083 1.00 12.11 189 VAL A CA 1
ATOM 1237 C C . VAL A 1 159 ? 21.685 -29.193 -11.763 1.00 12.17 189 VAL A C 1
ATOM 1238 O O . VAL A 1 159 ? 21.959 -28.546 -10.744 1.00 11.42 189 VAL A O 1
ATOM 1242 N N . LYS A 1 160 ? 20.804 -28.774 -12.665 1.00 12.18 190 LYS A N 1
ATOM 1243 C CA . LYS A 1 160 ? 20.163 -27.473 -12.547 1.00 13.35 190 LYS A CA 1
ATOM 1244 C C . LYS A 1 160 ? 18.940 -27.512 -11.638 1.00 12.57 190 LYS A C 1
ATOM 1245 O O . LYS A 1 160 ? 17.803 -27.395 -12.084 1.00 12.87 190 LYS A O 1
ATOM 1251 N N . LEU A 1 161 ? 19.173 -27.646 -10.337 1.00 11.87 191 LEU A N 1
ATOM 1252 C CA . LEU A 1 161 ? 18.083 -27.596 -9.373 1.00 12.17 191 LEU A CA 1
ATOM 1253 C C . LEU A 1 161 ? 17.302 -26.286 -9.428 1.00 13.19 191 LEU A C 1
ATOM 1254 O O . LEU A 1 161 ? 16.118 -26.229 -9.061 1.00 13.65 191 LEU A O 1
ATOM 1259 N N . SER A 1 162 ? 17.955 -25.219 -9.899 1.00 13.81 192 SER A N 1
ATOM 1260 C CA . SER A 1 162 ? 17.280 -23.927 -10.034 1.00 14.31 192 SER A CA 1
ATOM 1261 C C . SER A 1 162 ? 16.162 -23.895 -11.076 1.00 15.37 192 SER A C 1
ATOM 1262 O O . SER A 1 162 ? 15.399 -22.924 -11.099 1.00 17.25 192 SER A O 1
ATOM 1265 N N . GLU A 1 163 ? 16.048 -24.944 -11.893 1.00 15.70 193 GLU A N 1
ATOM 1266 C CA . GLU A 1 163 ? 14.942 -25.047 -12.860 1.00 16.98 193 GLU A CA 1
ATOM 1267 C C . GLU A 1 163 ? 13.630 -25.490 -12.202 1.00 16.93 193 GLU A C 1
ATOM 1268 O O . GLU A 1 163 ? 12.578 -25.543 -12.867 1.00 17.79 193 GLU A O 1
ATOM 1274 N N . ILE A 1 164 ? 13.676 -25.808 -10.910 1.00 17.09 194 ILE A N 1
ATOM 1275 C CA . ILE A 1 164 ? 12.483 -26.075 -10.118 1.00 17.07 194 ILE A CA 1
ATOM 1276 C C . ILE A 1 164 ? 11.378 -25.063 -10.418 1.00 18.30 194 ILE A C 1
ATOM 1277 O O . ILE A 1 164 ? 11.634 -23.863 -10.519 1.00 17.98 194 ILE A O 1
ATOM 1282 N N . GLN A 1 165 ? 10.162 -25.581 -10.589 1.00 19.39 195 GLN A N 1
ATOM 1283 C CA . GLN A 1 165 ? 8.960 -24.759 -10.675 1.00 20.87 195 GLN A CA 1
ATOM 1284 C C . GLN A 1 165 ? 8.637 -24.300 -9.263 1.00 20.94 195 GLN A C 1
ATOM 1285 O O . GLN A 1 165 ? 7.857 -24.928 -8.551 1.00 21.35 195 GLN A O 1
ATOM 1291 N N . PHE A 1 166 ? 9.261 -23.209 -8.851 1.00 21.45 196 PHE A N 1
ATOM 1292 C CA . PHE A 1 166 ? 9.285 -22.829 -7.448 1.00 21.70 196 PHE A CA 1
ATOM 1293 C C . PHE A 1 166 ? 8.019 -22.116 -7.001 1.00 22.41 196 PHE A C 1
ATOM 1294 O O . PHE A 1 166 ? 7.597 -21.142 -7.615 1.00 22.95 196 PHE A O 1
ATOM 1302 N N . ASP A 1 167 ? 7.429 -22.613 -5.927 1.00 22.70 197 ASP A N 1
ATOM 1303 C CA . ASP A 1 167 ? 6.263 -22.008 -5.322 1.00 23.92 197 ASP A CA 1
ATOM 1304 C C . ASP A 1 167 ? 6.517 -21.936 -3.824 1.00 24.59 197 ASP A C 1
ATOM 1305 O O . ASP A 1 167 ? 6.501 -22.949 -3.135 1.00 23.77 197 ASP A O 1
ATOM 1310 N N . ARG A 1 168 ? 6.772 -20.730 -3.339 1.00 25.61 198 ARG A N 1
ATOM 1311 C CA . ARG A 1 168 ? 7.074 -20.506 -1.927 1.00 27.23 198 ARG A CA 1
ATOM 1312 C C . ARG A 1 168 ? 5.971 -20.988 -0.983 1.00 27.35 198 ARG A C 1
ATOM 1313 O O . ARG A 1 168 ? 6.250 -21.334 0.171 1.00 28.26 198 ARG A O 1
ATOM 1321 N N . ASN A 1 169 ? 4.728 -21.018 -1.467 1.00 26.93 199 ASN A N 1
ATOM 1322 C CA . ASN A 1 169 ? 3.596 -21.481 -0.662 1.00 27.10 199 ASN A CA 1
ATOM 1323 C C . ASN A 1 169 ? 3.470 -23.009 -0.538 1.00 25.76 199 ASN A C 1
ATOM 1324 O O . ASN A 1 169 ? 2.687 -23.494 0.275 1.00 27.09 199 ASN A O 1
ATOM 1329 N N . THR A 1 170 ? 4.225 -23.766 -1.333 1.00 23.72 200 THR A N 1
ATOM 1330 C CA . THR A 1 170 ? 4.250 -25.234 -1.196 1.00 22.07 200 THR A CA 1
ATOM 1331 C C . THR A 1 170 ? 5.643 -25.795 -0.886 1.00 20.58 200 THR A C 1
ATOM 1332 O O . THR A 1 170 ? 5.768 -26.820 -0.208 1.00 19.75 200 THR A O 1
ATOM 1336 N N . ASP A 1 171 ? 6.675 -25.129 -1.385 1.00 19.17 201 ASP A N 1
ATOM 1337 C CA . ASP A 1 171 ? 8.008 -25.731 -1.451 1.00 18.17 201 ASP A CA 1
ATOM 1338 C C . ASP A 1 171 ? 8.935 -25.367 -0.304 1.00 17.75 201 ASP A C 1
ATOM 1339 O O . ASP A 1 171 ? 10.014 -25.943 -0.194 1.00 17.18 201 ASP A O 1
ATOM 1344 N N . ILE A 1 172 ? 8.538 -24.406 0.522 1.00 18.04 202 ILE A N 1
ATOM 1345 C CA . ILE A 1 172 ? 9.338 -23.962 1.661 1.00 18.39 202 ILE A CA 1
ATOM 1346 C C . ILE A 1 172 ? 8.708 -24.409 2.972 1.00 18.58 202 ILE A C 1
ATOM 1347 O O . ILE A 1 172 ? 7.498 -24.317 3.162 1.00 19.25 202 ILE A O 1
ATOM 1352 N N . SER A 1 173 ? 9.549 -24.906 3.872 1.00 18.30 203 SER A N 1
ATOM 1353 C CA . SER A 1 173 ? 9.104 -25.442 5.143 1.00 19.51 203 SER A CA 1
ATOM 1354 C C . SER A 1 173 ? 8.694 -24.347 6.125 1.00 20.49 203 SER A C 1
ATOM 1355 O O . SER A 1 173 ? 8.834 -23.158 5.859 1.00 19.92 203 SER A O 1
ATOM 1358 N N . TRP A 1 174 ? 8.192 -24.787 7.268 1.00 22.31 204 TRP A N 1
ATOM 1359 C CA . TRP A 1 174 ? 7.842 -23.907 8.380 1.00 23.97 204 TRP A CA 1
ATOM 1360 C C . TRP A 1 174 ? 8.967 -22.965 8.841 1.00 23.69 204 TRP A C 1
ATOM 1361 O O . TRP A 1 174 ? 8.687 -21.922 9.432 1.00 24.57 204 TRP A O 1
ATOM 1372 N N . ASP A 1 175 ? 10.236 -23.311 8.599 1.00 22.80 205 ASP A N 1
ATOM 1373 C CA . ASP A 1 175 ? 11.340 -22.428 9.012 1.00 22.42 205 ASP A CA 1
ATOM 1374 C C . ASP A 1 175 ? 11.601 -21.249 8.064 1.00 22.26 205 ASP A C 1
ATOM 1375 O O . ASP A 1 175 ? 12.440 -20.382 8.354 1.00 22.78 205 ASP A O 1
ATOM 1380 N N . GLY A 1 176 ? 10.880 -21.213 6.944 1.00 21.58 206 GLY A N 1
ATOM 1381 C CA . GLY A 1 176 ? 10.950 -20.099 6.010 1.00 21.48 206 GLY A CA 1
ATOM 1382 C C . GLY A 1 176 ? 12.172 -20.055 5.119 1.00 21.32 206 GLY A C 1
ATOM 1383 O O . GLY A 1 176 ? 12.325 -19.120 4.347 1.00 22.04 206 GLY A O 1
ATOM 1384 N N . LEU A 1 177 ? 13.026 -21.077 5.190 1.00 20.42 207 LEU A N 1
ATOM 1385 C CA . LEU A 1 177 ? 14.292 -21.086 4.444 1.00 19.85 207 LEU A CA 1
ATOM 1386 C C . LEU A 1 177 ? 14.531 -22.401 3.695 1.00 17.95 207 LEU A C 1
ATOM 1387 O O . LEU A 1 177 ? 14.839 -22.405 2.495 1.00 17.48 207 LEU A O 1
ATOM 1392 N N . HIS A 1 178 ? 14.419 -23.508 4.423 1.00 16.44 208 HIS A N 1
ATOM 1393 C CA . HIS A 1 178 ? 14.653 -24.827 3.870 1.00 15.50 208 HIS A CA 1
ATOM 1394 C C . HIS A 1 178 ? 13.406 -25.372 3.207 1.00 14.95 208 HIS A C 1
ATOM 1395 O O . HIS A 1 178 ? 12.287 -24.943 3.495 1.00 15.98 208 HIS A O 1
ATOM 1402 N N . LEU A 1 179 ? 13.627 -26.326 2.318 1.00 14.23 209 LEU A N 1
ATOM 1403 C CA . LEU A 1 179 ? 12.545 -26.946 1.570 1.00 13.84 209 LEU A CA 1
ATOM 1404 C C . LEU A 1 179 ? 11.591 -27.746 2.453 1.00 14.19 209 LEU A C 1
ATOM 1405 O O . LEU A 1 179 ? 11.986 -28.325 3.462 1.00 14.48 209 LEU A O 1
ATOM 1410 N N . SER A 1 180 ? 10.327 -27.778 2.031 1.00 14.62 210 SER A N 1
ATOM 1411 C CA . SER A 1 180 ? 9.337 -28.700 2.561 1.00 14.91 210 SER A CA 1
ATOM 1412 C C . SER A 1 180 ? 9.519 -30.091 1.965 1.00 14.80 210 SER A C 1
ATOM 1413 O O . SER A 1 180 ? 10.327 -30.300 1.054 1.00 13.86 210 SER A O 1
ATOM 1416 N N . GLU A 1 181 ? 8.735 -31.057 2.439 1.00 15.40 211 GLU A N 1
ATOM 1417 C CA . GLU A 1 181 ? 8.739 -32.382 1.847 1.00 16.88 211 GLU A CA 1
ATOM 1418 C C . GLU A 1 181 ? 8.415 -32.326 0.347 1.00 16.17 211 GLU A C 1
ATOM 1419 O O . GLU A 1 181 ? 9.047 -33.002 -0.462 1.00 15.30 211 GLU A O 1
ATOM 1425 N N . ILE A 1 182 ? 7.426 -31.517 -0.017 1.00 16.12 212 ILE A N 1
ATOM 1426 C CA . ILE A 1 182 ? 7.083 -31.325 -1.417 1.00 16.37 212 ILE A CA 1
ATOM 1427 C C . ILE A 1 182 ? 8.240 -30.712 -2.203 1.00 15.22 212 ILE A C 1
ATOM 1428 O O . ILE A 1 182 ? 8.555 -31.163 -3.294 1.00 14.90 212 ILE A O 1
ATOM 1433 N N . GLY A 1 183 ? 8.901 -29.712 -1.630 1.00 14.55 213 GLY A N 1
ATOM 1434 C CA . GLY A 1 183 ? 10.041 -29.094 -2.284 1.00 13.75 213 GLY A CA 1
ATOM 1435 C C . GLY A 1 183 ? 11.161 -30.092 -2.511 1.00 12.91 213 GLY A C 1
ATOM 1436 O O . GLY A 1 183 ? 11.756 -30.129 -3.577 1.00 12.22 213 GLY A O 1
ATOM 1437 N N . TYR A 1 184 ? 11.447 -30.923 -1.509 1.00 12.37 214 TYR A N 1
ATOM 1438 C CA . TYR A 1 184 ? 12.470 -31.940 -1.676 1.00 12.11 214 TYR A CA 1
ATOM 1439 C C . TYR A 1 184 ? 12.116 -32.973 -2.746 1.00 11.77 214 TYR A C 1
ATOM 1440 O O . TYR A 1 184 ? 12.992 -33.476 -3.437 1.00 11.32 214 TYR A O 1
ATOM 1449 N N . LYS A 1 185 ? 10.828 -33.287 -2.885 1.00 12.86 215 LYS A N 1
ATOM 1450 C CA . LYS A 1 185 ? 10.394 -34.189 -3.943 1.00 13.78 215 LYS A CA 1
ATOM 1451 C C . LYS A 1 185 ? 10.640 -33.595 -5.315 1.00 13.12 215 LYS A C 1
ATOM 1452 O O . LYS A 1 185 ? 11.125 -34.273 -6.201 1.00 12.47 215 LYS A O 1
ATOM 1458 N N . LYS A 1 186 ? 10.329 -32.315 -5.483 1.00 13.44 216 LYS A N 1
ATOM 1459 C CA . LYS A 1 186 ? 10.651 -31.635 -6.744 1.00 14.26 216 LYS A CA 1
ATOM 1460 C C . LYS A 1 186 ? 12.153 -31.676 -7.042 1.00 13.37 216 LYS A C 1
ATOM 1461 O O . LYS A 1 186 ? 12.581 -31.911 -8.167 1.00 13.97 216 LYS A O 1
ATOM 1467 N N . ILE A 1 187 ? 12.967 -31.442 -6.015 1.00 12.67 217 ILE A N 1
ATOM 1468 C CA . ILE A 1 187 ? 14.415 -31.483 -6.175 1.00 12.24 217 ILE A CA 1
ATOM 1469 C C . ILE A 1 187 ? 14.892 -32.881 -6.563 1.00 11.63 217 ILE A C 1
ATOM 1470 O O . ILE A 1 187 ? 15.698 -33.043 -7.464 1.00 11.78 217 ILE A O 1
ATOM 1475 N N . ALA A 1 188 ? 14.350 -33.905 -5.902 1.00 11.10 218 ALA A N 1
ATOM 1476 C CA . ALA A 1 188 ? 14.665 -35.286 -6.252 1.00 10.95 218 ALA A CA 1
ATOM 1477 C C . ALA A 1 188 ? 14.387 -35.585 -7.728 1.00 11.57 218 ALA A C 1
ATOM 1478 O O . ALA A 1 188 ? 15.159 -36.271 -8.388 1.00 11.55 218 ALA A O 1
ATOM 1480 N N . ASN A 1 189 ? 13.271 -35.066 -8.225 1.00 12.73 219 ASN A N 1
ATOM 1481 C CA . ASN A 1 189 ? 12.931 -35.282 -9.637 1.00 13.55 219 ASN A CA 1
ATOM 1482 C C . ASN A 1 189 ? 13.914 -34.653 -10.602 1.00 13.42 219 ASN A C 1
ATOM 1483 O O . ASN A 1 189 ? 14.187 -35.214 -11.660 1.00 13.75 219 ASN A O 1
ATOM 1488 N N . ILE A 1 190 ? 14.507 -33.521 -10.208 1.00 12.81 220 ILE A N 1
ATOM 1489 C CA . ILE A 1 190 ? 15.509 -32.868 -11.044 1.00 12.95 220 ILE A CA 1
ATOM 1490 C C . ILE A 1 190 ? 16.838 -33.634 -10.974 1.00 12.12 220 ILE A C 1
ATOM 1491 O O . ILE A 1 190 ? 17.480 -33.858 -11.990 1.00 13.00 220 ILE A O 1
ATOM 1496 N N . TRP A 1 191 ? 17.261 -34.074 -9.784 1.00 11.38 221 TRP A N 1
ATOM 1497 C CA . TRP A 1 191 ? 18.411 -34.960 -9.731 1.00 11.52 221 TRP A CA 1
ATOM 1498 C C . TRP A 1 191 ? 18.210 -36.161 -10.660 1.00 11.94 221 TRP A C 1
ATOM 1499 O O . TRP A 1 191 ? 19.127 -36.553 -11.378 1.00 12.79 221 TRP A O 1
ATOM 1510 N N . TYR A 1 192 ? 17.028 -36.783 -10.598 1.00 12.42 222 TYR A N 1
ATOM 1511 C CA . TYR A 1 192 ? 16.752 -37.932 -11.448 1.00 12.92 222 TYR A CA 1
ATOM 1512 C C . TYR A 1 192 ? 16.942 -37.569 -12.922 1.00 13.21 222 TYR A C 1
ATOM 1513 O O . TYR A 1 192 ? 17.651 -38.252 -13.643 1.00 13.87 222 TYR A O 1
ATOM 1522 N N . LYS A 1 193 ? 16.298 -36.492 -13.339 1.00 13.50 223 LYS A N 1
ATOM 1523 C CA . LYS A 1 193 ? 16.402 -36.019 -14.731 1.00 14.37 223 LYS A CA 1
ATOM 1524 C C . LYS A 1 193 ? 17.845 -35.944 -15.222 1.00 14.63 223 LYS A C 1
ATOM 1525 O O . LYS A 1 193 ? 18.183 -36.408 -16.313 1.00 15.61 223 LYS A O 1
ATOM 1531 N N . TYR A 1 194 ? 18.704 -35.337 -14.409 1.00 14.64 224 TYR A N 1
ATOM 1532 C CA . TYR A 1 194 ? 20.083 -35.070 -14.816 1.00 15.03 224 TYR A CA 1
ATOM 1533 C C . TYR A 1 194 ? 21.056 -36.218 -14.571 1.00 14.75 224 TYR A C 1
ATOM 1534 O O . TYR A 1 194 ? 22.151 -36.223 -15.112 1.00 15.79 224 TYR A O 1
ATOM 1543 N N . THR A 1 195 ? 20.665 -37.215 -13.765 1.00 13.48 225 THR A N 1
ATOM 1544 C CA . THR A 1 195 ? 21.575 -38.320 -13.439 1.00 13.27 225 THR A CA 1
ATOM 1545 C C . THR A 1 195 ? 21.236 -39.685 -14.028 1.00 13.86 225 THR A C 1
ATOM 1546 O O . THR A 1 195 ? 22.111 -40.530 -14.145 1.00 13.99 225 THR A O 1
ATOM 1550 N N . ILE A 1 196 ? 19.977 -39.911 -14.386 1.00 14.68 226 ILE A N 1
ATOM 1551 C CA . ILE A 1 196 ? 19.541 -41.289 -14.677 1.00 15.74 226 ILE A CA 1
ATOM 1552 C C . ILE A 1 196 ? 20.301 -41.948 -15.840 1.00 16.36 226 ILE A C 1
ATOM 1553 O O . ILE A 1 196 ? 20.731 -43.087 -15.742 1.00 16.27 226 ILE A O 1
ATOM 1558 N N . ASP A 1 197 ? 20.514 -41.216 -16.922 1.00 17.33 227 ASP A N 1
ATOM 1559 C CA . ASP A 1 197 ? 21.186 -41.805 -18.071 1.00 18.19 227 ASP A CA 1
ATOM 1560 C C . ASP A 1 197 ? 22.622 -42.189 -17.760 1.00 17.52 227 ASP A C 1
ATOM 1561 O O . ASP A 1 197 ? 23.080 -43.254 -18.128 1.00 18.23 227 ASP A O 1
ATOM 1566 N N . ILE A 1 198 ? 23.342 -41.325 -17.043 1.00 16.90 228 ILE A N 1
ATOM 1567 C CA . ILE A 1 198 ? 24.703 -41.632 -16.671 1.00 17.37 228 ILE A CA 1
ATOM 1568 C C . ILE A 1 198 ? 24.750 -42.805 -15.678 1.00 17.34 228 ILE A C 1
ATOM 1569 O O . ILE A 1 198 ? 25.614 -43.679 -15.759 1.00 17.63 228 ILE A O 1
ATOM 1574 N N . LEU A 1 199 ? 23.818 -42.821 -14.727 1.00 17.06 229 LEU A N 1
ATOM 1575 C CA . LEU A 1 199 ? 23.768 -43.907 -13.751 1.00 17.58 229 LEU A CA 1
ATOM 1576 C C . LEU A 1 199 ? 23.474 -45.253 -14.398 1.00 18.64 229 LEU A C 1
ATOM 1577 O O . LEU A 1 199 ? 24.119 -46.238 -14.064 1.00 18.36 229 LEU A O 1
ATOM 1582 N N . A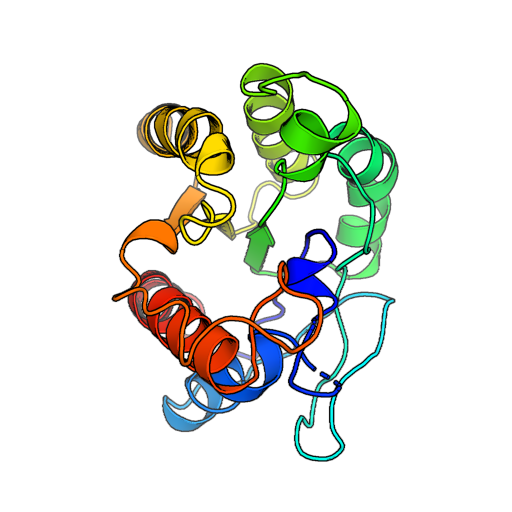RG A 1 200 ? 22.511 -45.277 -15.318 1.00 19.67 230 ARG A N 1
ATOM 1583 C CA A ARG A 1 200 ? 22.210 -46.512 -16.042 0.50 20.78 230 ARG A CA 1
ATOM 1584 C CA B ARG A 1 200 ? 22.193 -46.494 -16.084 0.50 20.77 230 ARG A CA 1
ATOM 1585 C C . ARG A 1 200 ? 23.431 -47.002 -16.823 1.00 21.26 230 ARG A C 1
ATOM 1586 O O . ARG A 1 200 ? 23.704 -48.199 -16.853 1.00 21.41 230 ARG A O 1
ATOM 1601 N N . ALA A 1 201 ? 24.187 -46.081 -17.421 1.00 21.86 231 ALA A N 1
ATOM 1602 C CA . ALA A 1 201 ? 25.417 -46.459 -18.134 1.00 22.73 231 ALA A CA 1
ATOM 1603 C C . ALA A 1 201 ? 26.464 -47.047 -17.193 1.00 23.50 231 ALA A C 1
ATOM 1604 O O . ALA A 1 201 ? 27.086 -48.062 -17.502 1.00 24.33 231 ALA A O 1
ATOM 1606 N N . LEU A 1 202 ? 26.658 -46.423 -16.030 1.00 24.22 232 LEU A N 1
ATOM 1607 C CA . LEU A 1 202 ? 27.590 -46.945 -15.031 1.00 25.06 232 LEU A CA 1
ATOM 1608 C C . LEU A 1 202 ? 27.178 -48.334 -14.533 1.00 26.03 232 LEU A C 1
ATOM 1609 O O . LEU A 1 202 ? 28.035 -49.179 -14.276 1.00 26.58 232 LEU A O 1
ATOM 1614 N N . ALA A 1 203 ? 25.871 -48.550 -14.379 1.00 27.01 233 ALA A N 1
ATOM 1615 C CA . ALA A 1 203 ? 25.340 -49.828 -13.904 1.00 28.29 233 ALA A CA 1
ATOM 1616 C C . ALA A 1 203 ? 25.434 -50.919 -14.967 1.00 29.50 233 ALA A C 1
ATOM 1617 O O . ALA A 1 203 ? 25.571 -52.093 -14.630 1.00 30.80 233 ALA A O 1
ATOM 1619 N N . GLY A 1 204 ? 25.341 -50.529 -16.238 1.00 30.45 234 GLY A N 1
ATOM 1620 C CA . GLY A 1 204 ? 25.333 -51.480 -17.356 1.00 31.25 234 GLY A CA 1
ATOM 1621 C C . GLY A 1 204 ? 26.725 -51.786 -17.869 1.00 31.93 234 GLY A C 1
ATOM 1622 O O . GLY A 1 204 ? 27.658 -51.973 -17.088 1.00 33.28 234 GLY A O 1
#

Solvent-accessible surface area: 8685 Å² total

Nearest PDB structures (foldseek):
  2vpt-assembly1_A-2  TM=1.005E+00  e=3.529E-40  Acetivibrio thermocellus
  4rsh-assembly3_C  TM=7.449E-01  e=6.539E-08  Desulfitobacterium hafniense DCB-2
  1u8u-assembly1_A  TM=7.369E-01  e=9.019E-08  Escherichia coli
  1jrl-assembly1_A  TM=7.325E-01  e=1.509E-07  Escherichia coli
  5tid-assembly1_A  TM=7.078E-01  e=2.081E-07  Escherichia coli

CATH classification: 3.40.50.1110

Organism: Acetivibrio thermocellus (NCBI:txid1515)

Radius of gyration: 15.42 Å; Cα contacts (8 Å, |Δi|>4): 387; chains: 1; bounding box: 39×40×31 Å